Protein AF-A0A971J000-F1 (afdb_monomer)

Radius of gyration: 29.89 Å; Cα contacts (8 Å, |Δi|>4): 241; chains: 1; bounding box: 66×42×102 Å

pLDDT: mean 88.34, std 12.77, range [34.38, 98.44]

Structure (mmCIF, N/CA/C/O backbone):
data_AF-A0A971J000-F1
#
_entry.id   AF-A0A971J000-F1
#
loop_
_atom_site.group_PDB
_atom_site.id
_atom_site.type_symbol
_atom_site.label_atom_id
_atom_site.label_alt_id
_atom_site.label_comp_id
_atom_site.label_asym_id
_atom_site.label_entity_id
_atom_site.label_seq_id
_atom_site.pdbx_PDB_ins_code
_atom_site.Cartn_x
_atom_site.Cartn_y
_atom_site.Cartn_z
_atom_site.occupancy
_atom_site.B_iso_or_equiv
_atom_site.auth_seq_id
_atom_site.auth_comp_id
_atom_site.auth_asym_id
_atom_site.auth_atom_id
_atom_site.pdb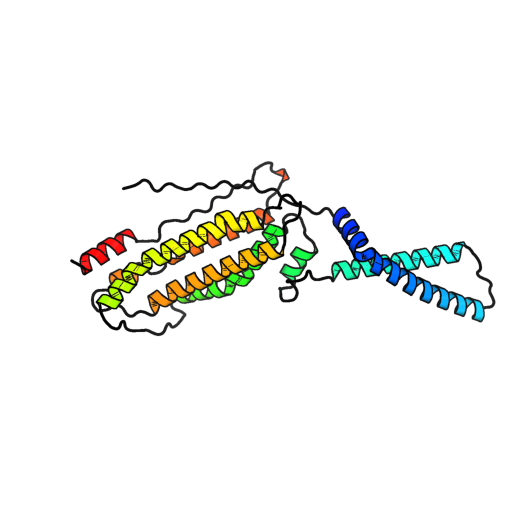x_PDB_model_num
ATOM 1 N N . MET A 1 1 ? -3.459 7.314 36.949 1.00 34.97 1 MET A N 1
ATOM 2 C CA . MET A 1 1 ? -3.212 8.221 35.810 1.00 34.97 1 MET A CA 1
ATOM 3 C C . MET A 1 1 ? -1.732 8.169 35.477 1.00 34.97 1 MET A C 1
ATOM 5 O O . MET A 1 1 ? -0.940 8.826 36.136 1.00 34.97 1 MET A O 1
ATOM 9 N N . SER A 1 2 ? -1.350 7.294 34.547 1.00 34.38 2 SER A N 1
ATOM 10 C CA . SER A 1 2 ? 0.008 7.256 34.000 1.00 34.38 2 SER A CA 1
ATOM 11 C C . SER A 1 2 ? 0.019 8.194 32.796 1.00 34.38 2 SER A C 1
ATOM 13 O O . SER A 1 2 ? -0.902 8.165 31.982 1.00 34.38 2 SER A O 1
ATOM 15 N N . HIS A 1 3 ? 1.018 9.070 32.732 1.00 34.72 3 HIS A N 1
ATOM 16 C CA . HIS A 1 3 ? 1.306 9.843 31.534 1.00 34.72 3 HIS A CA 1
ATOM 17 C C . HIS A 1 3 ? 1.477 8.861 30.372 1.00 34.72 3 HIS A C 1
ATOM 19 O O . HIS A 1 3 ? 2.351 7.998 30.420 1.00 34.72 3 HIS A O 1
ATOM 25 N N . SER A 1 4 ? 0.611 8.963 29.366 1.00 38.66 4 SER A N 1
ATOM 26 C CA . SER A 1 4 ? 0.764 8.272 28.092 1.00 38.66 4 SER A CA 1
ATOM 27 C C . SER A 1 4 ? 2.072 8.743 27.460 1.00 38.66 4 SER A C 1
ATOM 29 O O . SER A 1 4 ? 2.154 9.874 26.976 1.00 38.66 4 SER A O 1
ATOM 31 N N . GLU A 1 5 ? 3.108 7.908 27.524 1.00 39.91 5 GLU A N 1
ATOM 32 C CA . GLU A 1 5 ? 4.354 8.111 26.791 1.00 39.91 5 GLU A CA 1
ATOM 33 C C . GLU A 1 5 ? 4.020 8.209 25.300 1.00 39.91 5 GLU A C 1
ATOM 35 O O . GLU A 1 5 ? 3.661 7.226 24.650 1.00 39.91 5 GLU A O 1
ATOM 40 N N . VAL A 1 6 ? 4.103 9.422 24.756 1.00 48.62 6 VAL A N 1
ATOM 41 C CA . VAL A 1 6 ? 4.038 9.639 23.313 1.00 48.62 6 VAL A CA 1
ATOM 42 C C . VAL A 1 6 ? 5.344 9.100 22.739 1.00 48.62 6 VAL A C 1
ATOM 44 O O . VAL A 1 6 ? 6.383 9.761 22.788 1.00 48.62 6 VAL A O 1
ATOM 47 N N . VAL A 1 7 ? 5.311 7.868 22.232 1.00 45.69 7 VAL A N 1
ATOM 48 C CA . VAL A 1 7 ? 6.455 7.254 21.552 1.00 45.69 7 VAL A CA 1
ATOM 49 C C . VAL A 1 7 ? 6.696 8.016 20.247 1.00 45.69 7 VAL A C 1
ATOM 51 O O . VAL A 1 7 ? 6.008 7.817 19.249 1.00 45.69 7 VAL A O 1
ATOM 54 N N . THR A 1 8 ? 7.673 8.922 20.257 1.00 47.72 8 THR A N 1
ATOM 55 C CA . THR A 1 8 ? 8.086 9.692 19.078 1.00 47.72 8 THR A CA 1
ATOM 56 C C . THR A 1 8 ? 9.202 8.950 18.344 1.00 47.72 8 THR A C 1
ATOM 58 O O . THR A 1 8 ? 10.381 9.077 18.663 1.00 47.72 8 THR A O 1
ATOM 61 N N . ASN A 1 9 ? 8.843 8.154 17.336 1.00 51.09 9 ASN A N 1
ATOM 62 C CA . ASN A 1 9 ? 9.825 7.513 16.461 1.00 51.09 9 ASN A CA 1
ATOM 63 C C . ASN A 1 9 ? 10.271 8.484 15.357 1.00 51.09 9 ASN A C 1
ATOM 65 O O . ASN A 1 9 ? 9.450 8.991 14.597 1.00 51.09 9 ASN A O 1
ATOM 69 N N . ARG A 1 10 ? 11.584 8.730 15.245 1.00 50.28 10 ARG A N 1
ATOM 70 C CA . ARG A 1 10 ? 12.189 9.515 14.153 1.00 50.28 10 ARG A CA 1
ATOM 71 C C . ARG A 1 10 ? 12.947 8.590 13.205 1.00 50.28 10 ARG A C 1
ATOM 73 O O . ARG A 1 10 ? 13.973 8.033 13.585 1.00 50.28 10 ARG A O 1
ATOM 80 N N . ALA A 1 11 ? 12.490 8.473 11.961 1.00 50.41 11 ALA A N 1
ATOM 81 C CA . ALA A 1 11 ? 13.198 7.747 10.907 1.00 50.41 11 ALA A CA 1
ATOM 82 C C . ALA A 1 11 ? 13.950 8.724 9.983 1.00 50.41 11 ALA A C 1
ATOM 84 O O . ALA A 1 11 ? 13.376 9.696 9.493 1.00 50.41 11 ALA A O 1
ATOM 85 N N . ARG A 1 12 ? 15.240 8.469 9.718 1.00 51.19 12 ARG A N 1
ATOM 86 C CA . ARG A 1 12 ? 16.009 9.166 8.671 1.00 51.19 12 ARG A CA 1
ATOM 87 C C . ARG A 1 12 ? 16.021 8.284 7.427 1.00 51.19 12 ARG A C 1
ATOM 89 O O . ARG A 1 12 ? 16.630 7.221 7.449 1.00 51.19 12 ARG A O 1
ATOM 96 N N . ILE A 1 13 ? 15.382 8.741 6.353 1.00 56.03 13 ILE A N 1
ATOM 97 C CA . ILE A 1 13 ? 15.269 7.977 5.106 1.00 56.03 13 ILE A CA 1
ATOM 98 C C . ILE A 1 13 ? 16.254 8.528 4.072 1.00 56.03 13 ILE A C 1
ATOM 100 O O . ILE A 1 13 ? 16.297 9.733 3.816 1.00 56.03 13 ILE A O 1
ATOM 104 N N . THR A 1 14 ? 17.061 7.649 3.482 1.00 54.75 14 THR A N 1
ATOM 105 C CA . THR A 1 14 ? 17.947 7.973 2.359 1.00 54.75 14 THR A CA 1
ATOM 106 C C . THR A 1 14 ? 17.255 7.643 1.046 1.00 54.75 14 THR A C 1
ATOM 108 O O . THR A 1 14 ? 16.794 6.525 0.845 1.00 54.75 14 THR A O 1
ATOM 111 N N . LEU A 1 15 ? 17.187 8.627 0.151 1.00 55.31 15 LEU A N 1
ATOM 112 C CA . LEU A 1 15 ? 16.537 8.483 -1.146 1.00 55.31 15 LEU A CA 1
ATOM 113 C C . LEU A 1 15 ? 17.476 7.815 -2.148 1.00 55.31 15 LEU A C 1
ATOM 115 O O . LEU A 1 15 ? 18.560 8.334 -2.423 1.00 55.31 15 LEU A O 1
ATOM 119 N N . THR A 1 16 ? 17.027 6.720 -2.749 1.00 57.38 16 THR A N 1
ATOM 120 C CA . THR A 1 16 ? 17.683 6.108 -3.901 1.00 57.38 16 THR A CA 1
ATOM 121 C C . THR A 1 16 ? 17.186 6.735 -5.197 1.00 57.38 16 THR A C 1
ATOM 123 O O . THR A 1 16 ? 15.992 6.898 -5.439 1.00 57.38 16 THR A O 1
ATOM 126 N N . TYR A 1 17 ? 18.126 7.132 -6.049 1.00 62.44 17 TYR A N 1
ATOM 127 C CA . TYR A 1 17 ? 17.842 7.577 -7.407 1.00 62.44 17 TYR A CA 1
ATOM 128 C C . TYR A 1 17 ? 18.719 6.791 -8.364 1.00 62.44 17 TYR A C 1
ATOM 130 O O . TYR A 1 17 ? 19.944 6.822 -8.252 1.00 62.44 17 TYR A O 1
ATOM 138 N N . THR A 1 18 ? 18.084 6.132 -9.327 1.00 63.03 18 THR A N 1
ATOM 139 C CA . THR A 1 18 ? 18.778 5.499 -10.440 1.00 63.03 18 THR A CA 1
ATOM 140 C C . THR A 1 18 ? 18.935 6.533 -11.553 1.00 63.03 18 THR A C 1
ATOM 142 O O . THR A 1 18 ? 17.953 6.916 -12.191 1.00 63.03 18 THR A O 1
ATOM 145 N N . PRO A 1 19 ? 20.147 7.047 -11.806 1.00 73.69 19 PRO A N 1
ATOM 146 C CA . PRO A 1 19 ? 20.343 8.012 -12.873 1.00 73.69 19 PRO A CA 1
ATOM 147 C C . PRO A 1 19 ? 20.133 7.366 -14.245 1.00 73.69 19 PRO A C 1
ATOM 149 O O . PRO A 1 19 ? 20.369 6.174 -14.434 1.00 73.69 19 PRO A O 1
ATOM 152 N N . ILE A 1 20 ? 19.740 8.175 -15.235 1.00 76.12 20 ILE A N 1
ATOM 153 C CA . ILE A 1 20 ? 19.448 7.712 -16.607 1.00 76.12 20 ILE A CA 1
ATOM 154 C C . ILE A 1 20 ? 20.614 6.905 -17.196 1.00 76.12 20 ILE A C 1
ATOM 156 O O . ILE A 1 20 ? 20.393 5.879 -17.833 1.00 76.12 20 ILE A O 1
ATOM 160 N N . TYR A 1 21 ? 21.863 7.311 -16.942 1.00 79.75 21 TYR A N 1
ATOM 161 C CA . TYR A 1 21 ? 23.027 6.564 -17.425 1.00 79.75 21 TYR A CA 1
ATOM 162 C C . TYR A 1 21 ? 23.106 5.150 -16.830 1.00 79.75 21 TYR A C 1
ATOM 164 O O . TYR A 1 21 ? 23.558 4.236 -17.516 1.00 79.75 21 TYR A O 1
ATOM 172 N N . LEU A 1 22 ? 22.650 4.948 -15.586 1.00 80.25 22 LEU A N 1
ATOM 173 C CA . LEU A 1 22 ? 22.634 3.632 -14.954 1.00 80.25 22 LEU A CA 1
ATOM 174 C C . LEU A 1 22 ? 21.548 2.755 -15.576 1.00 80.25 22 LEU A C 1
ATOM 176 O O . LEU A 1 22 ? 21.792 1.573 -15.785 1.00 80.25 22 LEU A O 1
ATOM 180 N N . HIS A 1 23 ? 20.405 3.327 -15.968 1.00 77.12 23 HIS A N 1
ATOM 181 C CA . HIS A 1 23 ? 19.415 2.614 -16.782 1.00 77.12 23 HIS A CA 1
ATOM 182 C C . HIS A 1 23 ? 19.989 2.191 -18.136 1.00 77.12 23 HIS A C 1
ATOM 184 O O . HIS A 1 23 ? 19.826 1.037 -18.522 1.00 77.12 23 HIS A O 1
ATOM 190 N N . CYS A 1 24 ? 20.714 3.074 -18.830 1.00 79.25 24 CYS A N 1
ATOM 191 C CA . CYS A 1 24 ? 21.389 2.722 -20.083 1.00 79.25 24 CYS A CA 1
ATOM 192 C C . CYS A 1 24 ? 22.428 1.612 -19.874 1.00 79.25 24 CYS A C 1
ATOM 194 O O . CYS A 1 24 ? 22.488 0.662 -20.653 1.00 79.25 24 CYS A O 1
ATOM 196 N N . TRP A 1 25 ? 23.216 1.700 -18.799 1.00 84.38 25 TRP A N 1
ATOM 197 C CA . TRP A 1 25 ? 24.203 0.685 -18.441 1.00 84.38 25 TRP A CA 1
ATOM 198 C C . TRP A 1 25 ? 23.558 -0.658 -18.095 1.00 84.38 25 TRP A C 1
ATOM 200 O O . TRP A 1 25 ? 24.005 -1.688 -18.586 1.00 84.38 25 TRP A O 1
ATOM 210 N N . LEU A 1 26 ? 22.490 -0.666 -17.294 1.00 82.12 26 LEU A N 1
ATOM 211 C CA . LEU A 1 26 ? 21.742 -1.872 -16.938 1.00 82.12 26 LEU A CA 1
ATOM 212 C C . LEU A 1 26 ? 21.061 -2.488 -18.161 1.00 82.12 26 LEU A C 1
ATOM 214 O O . LEU A 1 26 ? 21.115 -3.704 -18.331 1.00 82.12 26 LEU A O 1
ATOM 218 N N . ALA A 1 27 ? 20.474 -1.672 -19.039 1.00 81.00 27 ALA A N 1
ATOM 219 C CA . ALA A 1 27 ? 19.891 -2.133 -20.294 1.00 81.00 27 ALA A CA 1
ATOM 220 C C . ALA A 1 27 ? 20.955 -2.771 -21.199 1.00 81.00 27 ALA A C 1
ATOM 222 O O . ALA A 1 27 ? 20.725 -3.848 -21.747 1.00 81.00 27 ALA A O 1
ATOM 223 N N . LEU A 1 28 ? 22.145 -2.168 -21.299 1.00 84.75 28 LEU A N 1
ATOM 224 C CA . LEU A 1 28 ? 23.261 -2.724 -22.063 1.00 84.75 28 LEU A CA 1
ATOM 225 C C . LEU A 1 28 ? 23.804 -4.008 -21.420 1.00 84.75 28 LEU A C 1
ATOM 227 O O . LEU A 1 28 ? 23.965 -5.017 -22.100 1.00 84.75 28 LEU A O 1
ATOM 231 N N . ARG A 1 29 ? 24.042 -4.003 -20.104 1.00 87.94 29 ARG A N 1
ATOM 232 C CA . ARG A 1 29 ? 24.601 -5.131 -19.347 1.00 87.94 29 ARG A CA 1
ATOM 233 C C . ARG A 1 29 ? 23.660 -6.328 -19.307 1.00 87.94 29 ARG A C 1
ATOM 235 O O . ARG A 1 29 ? 24.121 -7.451 -19.452 1.00 87.94 29 ARG A O 1
ATOM 242 N N . ASN A 1 30 ? 22.365 -6.121 -19.111 1.00 83.50 30 ASN A N 1
ATOM 243 C CA . ASN A 1 30 ? 21.398 -7.220 -19.075 1.00 83.50 30 ASN A CA 1
ATOM 244 C C . ASN A 1 30 ? 20.965 -7.623 -20.493 1.00 83.50 30 ASN A C 1
ATOM 246 O O . ASN A 1 30 ? 20.623 -8.778 -20.739 1.00 83.50 30 ASN A O 1
ATOM 250 N N . GLY A 1 31 ? 21.019 -6.685 -21.442 1.00 85.62 31 GLY A N 1
ATOM 251 C CA . GLY A 1 31 ? 20.608 -6.876 -22.827 1.00 85.62 31 GLY A CA 1
ATOM 252 C C . GLY A 1 31 ? 21.713 -7.309 -23.788 1.00 85.62 31 GLY A C 1
ATOM 253 O O . GLY A 1 31 ? 21.383 -7.590 -24.934 1.00 85.62 31 GLY A O 1
ATOM 254 N N . TRP A 1 32 ? 22.987 -7.402 -23.380 1.00 91.00 32 TRP A N 1
ATOM 255 C CA . TRP A 1 32 ? 24.106 -7.586 -24.322 1.00 91.00 32 TRP A CA 1
ATOM 256 C C . TRP A 1 32 ? 23.961 -8.827 -25.212 1.00 91.00 32 TRP A C 1
ATOM 258 O O . TRP A 1 32 ? 24.261 -8.764 -26.401 1.00 91.00 32 TRP A O 1
ATOM 268 N N . ARG A 1 33 ? 23.448 -9.942 -24.668 1.00 91.12 33 ARG A N 1
ATOM 269 C CA . ARG A 1 33 ? 23.205 -11.179 -25.436 1.00 91.12 33 ARG A CA 1
ATOM 270 C C . ARG A 1 33 ? 22.130 -10.971 -26.496 1.00 91.12 33 ARG A C 1
ATOM 272 O O . ARG A 1 33 ? 22.300 -11.372 -27.643 1.00 91.12 33 ARG A O 1
ATOM 279 N N . THR A 1 34 ? 21.040 -10.313 -26.112 1.00 88.44 34 THR A N 1
ATOM 280 C CA . THR A 1 34 ? 19.944 -9.958 -27.019 1.00 88.44 34 THR A CA 1
ATOM 281 C C . THR A 1 34 ? 20.416 -8.969 -28.078 1.00 88.44 34 THR A C 1
ATOM 283 O O . THR A 1 34 ? 20.063 -9.120 -29.244 1.00 88.44 34 THR A O 1
ATOM 286 N N . LEU A 1 35 ? 21.242 -7.997 -27.692 1.00 91.56 35 LEU A N 1
ATOM 287 C CA . LEU A 1 35 ? 21.821 -7.005 -28.588 1.00 91.56 35 LEU A CA 1
ATOM 288 C C . LEU A 1 35 ? 22.731 -7.677 -29.616 1.00 91.56 35 LEU A C 1
ATOM 290 O O . LEU A 1 35 ? 22.544 -7.456 -30.806 1.00 91.56 35 LEU A O 1
ATOM 294 N N . ALA A 1 36 ? 23.646 -8.547 -29.181 1.00 92.75 36 ALA A N 1
ATOM 295 C CA . ALA A 1 36 ? 24.533 -9.294 -30.070 1.00 92.75 36 ALA A CA 1
ATOM 296 C C . ALA A 1 36 ? 23.749 -10.209 -31.026 1.00 92.75 36 ALA A C 1
ATOM 298 O O . ALA A 1 36 ? 23.990 -10.194 -32.230 1.00 92.75 36 ALA A O 1
ATOM 299 N N . GLY A 1 37 ? 22.759 -10.952 -30.517 1.00 93.38 37 GLY A N 1
ATOM 300 C CA . GLY A 1 37 ? 21.907 -11.806 -31.350 1.00 93.38 37 GLY A CA 1
ATOM 301 C C . GLY A 1 37 ? 21.085 -11.016 -32.375 1.00 93.38 37 GLY A C 1
ATOM 302 O O . GLY A 1 37 ? 21.021 -11.397 -33.546 1.00 93.38 37 GLY A O 1
ATOM 303 N N . SER A 1 38 ? 20.504 -9.885 -31.962 1.00 92.00 38 SER A N 1
ATOM 304 C CA . SER A 1 38 ? 19.737 -9.000 -32.851 1.00 92.00 38 SER A CA 1
ATOM 305 C C . SER A 1 38 ? 20.641 -8.355 -33.899 1.00 92.00 38 SER A C 1
ATOM 307 O O . SER A 1 38 ? 20.278 -8.311 -35.069 1.00 92.00 38 SER A O 1
ATOM 309 N N . PHE A 1 39 ? 21.840 -7.921 -33.503 1.00 96.50 39 PHE A N 1
ATOM 310 C CA . PHE A 1 39 ? 22.850 -7.374 -34.405 1.00 96.50 39 PHE A CA 1
ATOM 311 C C . PHE A 1 39 ? 23.234 -8.384 -35.488 1.00 96.50 39 PHE A C 1
ATOM 313 O O . PHE A 1 39 ? 23.119 -8.066 -36.668 1.00 96.50 39 PHE A O 1
ATOM 320 N N . CYS A 1 40 ? 23.611 -9.611 -35.109 1.00 96.75 40 CYS A N 1
ATOM 321 C CA . CYS A 1 40 ? 23.974 -10.657 -36.069 1.00 96.75 40 CYS A CA 1
ATOM 322 C C . CYS A 1 40 ? 22.819 -10.982 -37.027 1.00 96.75 40 CYS A C 1
ATOM 324 O O . CYS A 1 40 ? 23.043 -11.148 -38.224 1.00 96.75 40 CYS A O 1
ATOM 326 N N . SER A 1 41 ? 21.586 -11.029 -36.513 1.00 96.06 41 SER A N 1
ATOM 327 C CA . SER A 1 41 ? 20.395 -11.316 -37.320 1.00 96.06 41 SER A CA 1
ATOM 328 C C . SER A 1 41 ? 20.118 -10.205 -38.337 1.00 96.06 41 SER A C 1
ATOM 330 O O . SER A 1 41 ? 19.982 -10.478 -39.528 1.00 96.06 41 SER A O 1
ATOM 332 N N . VAL A 1 42 ? 20.086 -8.942 -37.893 1.00 95.81 42 VAL A N 1
ATOM 333 C CA . VAL A 1 42 ? 19.839 -7.784 -38.769 1.00 95.81 42 VAL A CA 1
ATOM 334 C C . VAL A 1 42 ? 20.969 -7.620 -39.781 1.00 95.81 42 VAL A C 1
ATOM 336 O O . VAL A 1 42 ? 20.702 -7.424 -40.963 1.00 95.81 42 VAL A O 1
ATOM 339 N N . PHE A 1 43 ? 22.224 -7.752 -39.345 1.00 97.00 43 PHE A N 1
ATOM 340 C CA . PHE A 1 43 ? 23.381 -7.680 -40.233 1.00 97.00 43 PHE A CA 1
ATOM 341 C C . PHE A 1 43 ? 23.334 -8.773 -41.305 1.00 97.00 43 PHE A C 1
ATOM 343 O O . PHE A 1 43 ? 23.523 -8.472 -42.478 1.00 97.00 43 PHE A O 1
ATOM 350 N N . GLY A 1 44 ? 23.015 -10.017 -40.933 1.00 96.50 44 GLY A N 1
ATOM 351 C CA . GLY A 1 44 ? 22.878 -11.124 -41.880 1.00 96.50 44 GLY A CA 1
ATOM 352 C C . GLY A 1 44 ? 21.796 -10.876 -42.935 1.00 96.50 44 GLY A C 1
ATOM 353 O O . GLY A 1 44 ? 22.042 -11.095 -44.119 1.00 96.50 44 GLY A O 1
ATOM 354 N N . VAL A 1 45 ? 20.628 -10.362 -42.534 1.00 97.25 45 VAL A N 1
ATOM 355 C CA . VAL A 1 45 ? 19.538 -10.010 -43.466 1.00 97.25 45 VAL A CA 1
ATOM 356 C C . VAL A 1 45 ? 19.958 -8.888 -44.413 1.00 97.25 45 VAL A C 1
ATOM 358 O O . VAL A 1 45 ? 19.777 -9.002 -45.625 1.00 97.25 45 VAL A O 1
ATOM 361 N N . LEU A 1 46 ? 20.551 -7.820 -43.879 1.00 95.88 46 LEU A N 1
ATOM 362 C CA . LEU A 1 46 ? 21.032 -6.694 -44.677 1.00 95.88 46 LEU A CA 1
ATOM 363 C C . LEU A 1 46 ? 22.138 -7.117 -45.656 1.00 95.88 46 LEU A C 1
ATOM 365 O O . LEU A 1 46 ? 22.146 -6.675 -46.804 1.00 95.88 46 LEU A O 1
ATOM 369 N N . TRP A 1 47 ? 23.037 -8.002 -45.225 1.00 95.56 47 TRP A N 1
ATOM 370 C CA . TRP A 1 47 ? 24.100 -8.559 -46.056 1.00 95.56 47 TRP A CA 1
ATOM 371 C C . TRP A 1 47 ? 23.550 -9.432 -47.188 1.00 95.56 47 TRP A C 1
ATOM 373 O O . TRP A 1 47 ? 23.952 -9.268 -48.338 1.00 95.56 47 TRP A O 1
ATOM 383 N N . MET A 1 48 ? 22.589 -10.315 -46.889 1.00 96.44 48 MET A N 1
ATOM 384 C CA . MET A 1 48 ? 21.908 -11.125 -47.906 1.00 96.44 48 MET A CA 1
ATOM 385 C C . MET A 1 48 ? 21.183 -10.252 -48.933 1.00 96.44 48 MET A C 1
ATOM 387 O O . MET A 1 48 ? 21.283 -10.505 -50.132 1.00 96.44 48 MET A O 1
ATOM 391 N N . PHE A 1 49 ? 20.493 -9.202 -48.478 1.00 95.75 49 PHE A N 1
ATOM 392 C CA . PHE A 1 49 ? 19.807 -8.268 -49.367 1.00 95.75 49 PHE A CA 1
ATOM 393 C C . PHE A 1 49 ? 20.789 -7.517 -50.270 1.00 95.75 49 PHE A C 1
ATOM 395 O O . PHE A 1 49 ? 20.576 -7.449 -51.479 1.00 95.75 49 PHE A O 1
ATOM 402 N N . LEU A 1 50 ? 21.896 -7.012 -49.713 1.00 94.19 50 LEU A N 1
ATOM 403 C CA . LEU A 1 50 ? 22.936 -6.362 -50.506 1.00 94.19 50 LEU A CA 1
ATOM 404 C C . LEU A 1 50 ? 23.509 -7.323 -51.557 1.00 94.19 50 LEU A C 1
ATOM 406 O O . LEU A 1 50 ? 23.607 -6.941 -52.718 1.00 94.19 50 LEU A O 1
ATOM 410 N N . GLY A 1 51 ? 23.818 -8.567 -51.177 1.00 92.50 51 GLY A N 1
ATOM 411 C CA . GLY A 1 51 ? 24.316 -9.591 -52.099 1.00 92.50 51 GLY A CA 1
ATOM 412 C C . GLY A 1 51 ? 23.336 -9.931 -53.229 1.00 92.50 51 GLY A C 1
ATOM 413 O O . GLY A 1 51 ? 23.748 -10.136 -54.369 1.00 92.50 51 GLY A O 1
ATOM 414 N N . ALA A 1 52 ? 22.031 -9.937 -52.950 1.00 94.19 52 ALA A N 1
ATOM 415 C CA . ALA A 1 52 ? 21.009 -10.128 -53.979 1.00 94.19 52 ALA A CA 1
ATOM 416 C C . ALA A 1 52 ? 20.946 -8.941 -54.959 1.00 94.19 52 ALA A C 1
ATOM 418 O O . ALA A 1 52 ? 20.821 -9.137 -56.172 1.00 94.19 52 ALA A O 1
ATOM 419 N N . VAL A 1 53 ? 21.070 -7.711 -54.449 1.00 94.06 53 VAL A N 1
ATOM 420 C CA . VAL A 1 53 ? 21.084 -6.487 -55.265 1.00 94.06 53 VAL A CA 1
ATOM 421 C C . VAL A 1 53 ? 22.341 -6.415 -56.130 1.00 94.06 53 VAL A C 1
ATOM 423 O O . VAL A 1 53 ? 22.231 -6.145 -57.325 1.00 94.06 53 VAL A O 1
ATOM 426 N N . THR A 1 54 ? 23.524 -6.695 -55.575 1.00 92.56 54 THR A N 1
ATOM 427 C CA . THR A 1 54 ? 24.783 -6.665 -56.338 1.00 92.56 54 THR A CA 1
ATOM 428 C C . THR A 1 54 ? 24.773 -7.687 -57.469 1.00 92.56 54 THR A C 1
ATOM 430 O O . THR A 1 54 ? 25.125 -7.348 -58.598 1.00 92.56 54 THR A O 1
ATOM 433 N N . HIS A 1 55 ? 24.283 -8.902 -57.199 1.00 93.25 55 HIS A N 1
ATOM 434 C CA . HIS A 1 55 ? 24.143 -9.950 -58.206 1.00 93.25 55 HIS A CA 1
ATOM 435 C C . HIS A 1 55 ? 23.178 -9.553 -59.331 1.00 93.25 55 HIS A C 1
ATOM 437 O O . HIS A 1 55 ? 23.456 -9.805 -60.499 1.00 93.25 55 HIS A O 1
ATOM 443 N N . SER A 1 56 ? 22.066 -8.896 -58.990 1.00 93.75 56 SER A N 1
ATOM 444 C CA . SER A 1 56 ? 21.039 -8.509 -59.966 1.00 93.75 56 SER A CA 1
ATOM 445 C C . SER A 1 56 ? 21.451 -7.318 -60.838 1.00 93.75 56 SER A C 1
ATOM 447 O O . SER A 1 56 ? 21.055 -7.242 -61.997 1.00 93.75 56 SER A O 1
ATOM 449 N N . VAL A 1 57 ? 22.219 -6.371 -60.288 1.00 93.44 57 VAL A N 1
ATOM 450 C CA . VAL A 1 57 ? 22.607 -5.123 -60.974 1.00 93.44 57 VAL A CA 1
ATOM 451 C C . VAL A 1 57 ? 23.974 -5.244 -61.668 1.00 93.44 57 VAL A C 1
ATOM 453 O O . VAL A 1 57 ? 24.287 -4.444 -62.545 1.00 93.44 57 VAL A O 1
ATOM 456 N N . GLY A 1 58 ? 24.783 -6.251 -61.320 1.00 90.31 58 GLY A N 1
ATOM 457 C CA . GLY A 1 58 ? 26.098 -6.481 -61.927 1.00 90.31 58 GLY A CA 1
ATOM 458 C C . GLY A 1 58 ? 27.156 -5.451 -61.518 1.00 90.31 58 GLY A C 1
ATOM 459 O O . GLY A 1 58 ? 28.089 -5.196 -62.275 1.00 90.31 58 GLY A O 1
ATOM 460 N N . VAL A 1 59 ? 27.002 -4.833 -60.342 1.00 88.50 59 VAL A N 1
ATOM 461 C CA . VAL A 1 59 ? 27.947 -3.844 -59.802 1.00 88.50 59 VAL A CA 1
ATOM 462 C C . VAL A 1 59 ? 28.646 -4.423 -58.574 1.00 88.50 59 VAL A C 1
ATOM 464 O O . VAL A 1 59 ? 27.994 -4.822 -57.605 1.00 88.50 59 VAL A O 1
ATOM 467 N N . ASP A 1 60 ? 29.980 -4.426 -58.602 1.00 84.81 60 ASP A N 1
ATOM 468 C CA . ASP A 1 60 ? 30.818 -4.894 -57.498 1.00 84.81 60 ASP A CA 1
ATOM 469 C C . ASP A 1 60 ? 30.942 -3.826 -56.406 1.00 84.81 60 ASP A C 1
ATOM 471 O O . ASP A 1 60 ? 31.750 -2.898 -56.465 1.00 84.81 60 ASP A O 1
ATOM 475 N N . TYR A 1 61 ? 30.140 -3.984 -55.360 1.00 75.56 61 TYR A N 1
ATOM 476 C CA . TYR A 1 61 ? 30.191 -3.159 -54.158 1.00 75.56 61 TYR A CA 1
ATOM 477 C C . TYR A 1 61 ? 31.053 -3.828 -53.076 1.00 75.56 61 TYR A C 1
ATOM 479 O O . TYR A 1 61 ? 30.550 -4.269 -52.047 1.00 75.56 61 TYR A O 1
ATOM 487 N N . THR A 1 62 ? 32.368 -3.915 -53.286 1.00 76.12 62 THR A N 1
ATOM 488 C CA . THR A 1 62 ? 33.319 -4.509 -52.315 1.00 76.12 62 THR A CA 1
ATOM 489 C C . THR A 1 62 ? 33.986 -3.476 -51.398 1.00 76.12 62 THR A C 1
ATOM 491 O O . THR A 1 62 ? 34.999 -3.742 -50.751 1.00 76.12 62 THR A O 1
ATOM 494 N N . GLY A 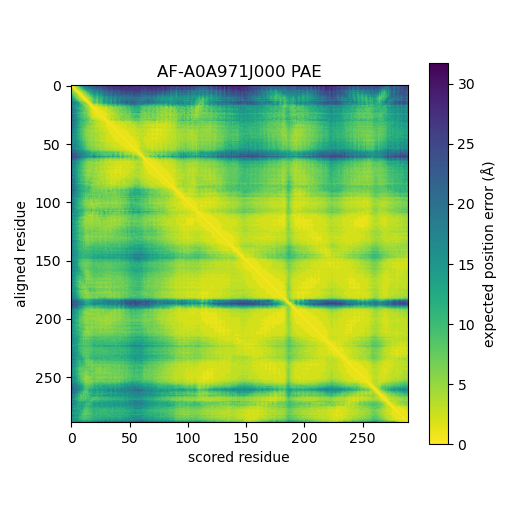1 63 ? 33.404 -2.279 -51.294 1.00 87.56 63 GLY A N 1
ATOM 495 C CA . GLY A 1 63 ? 33.929 -1.206 -50.457 1.00 87.56 63 GLY A CA 1
ATOM 496 C C . GLY A 1 63 ? 33.802 -1.509 -48.963 1.00 87.56 63 GLY A C 1
ATOM 497 O O . GLY A 1 63 ? 32.701 -1.725 -48.456 1.00 87.56 63 GLY A O 1
ATOM 498 N N . LEU A 1 64 ? 34.919 -1.409 -48.234 1.00 90.62 64 LEU A N 1
ATOM 499 C CA . LEU A 1 64 ? 34.955 -1.471 -46.765 1.00 90.62 64 LEU A CA 1
ATOM 500 C C . LEU A 1 64 ? 33.952 -0.487 -46.126 1.00 90.62 64 LEU A C 1
ATOM 502 O O . LEU A 1 64 ? 33.374 -0.768 -45.080 1.00 90.62 64 LEU A O 1
ATOM 506 N N . SER A 1 65 ? 33.712 0.652 -46.784 1.00 89.50 65 SER A N 1
ATOM 507 C CA . SER A 1 65 ? 32.733 1.666 -46.379 1.00 89.50 65 SER A CA 1
ATOM 508 C C . SER A 1 65 ? 31.312 1.115 -46.267 1.00 89.50 65 SER A C 1
ATOM 510 O O . SER A 1 65 ? 30.625 1.417 -45.297 1.00 89.50 65 SER A O 1
ATOM 512 N N . ILE A 1 66 ? 30.885 0.271 -47.208 1.00 91.75 66 ILE A N 1
ATOM 513 C CA . ILE A 1 66 ? 29.531 -0.295 -47.237 1.00 91.75 66 ILE A CA 1
ATOM 514 C C . ILE A 1 66 ? 29.347 -1.273 -46.079 1.00 91.75 66 ILE A C 1
ATOM 516 O O . ILE A 1 66 ? 28.323 -1.234 -45.401 1.00 91.75 66 ILE A O 1
ATOM 520 N N . LEU A 1 67 ? 30.363 -2.090 -45.787 1.00 92.56 67 LEU A N 1
ATOM 521 C CA . LEU A 1 67 ? 30.341 -2.997 -44.640 1.00 92.56 67 LEU A CA 1
ATOM 522 C C . LEU A 1 67 ? 30.202 -2.227 -43.318 1.00 92.56 67 LEU A C 1
ATOM 524 O O . LEU A 1 67 ? 29.371 -2.592 -42.485 1.00 92.56 67 LEU A O 1
ATOM 528 N N . TRP A 1 68 ? 30.945 -1.128 -43.149 1.00 94.69 68 TRP A N 1
ATOM 529 C CA . TRP A 1 68 ? 30.804 -0.257 -41.978 1.00 94.69 68 TRP A CA 1
ATOM 530 C C . TRP A 1 68 ? 29.429 0.411 -41.899 1.00 94.69 68 TRP A C 1
ATOM 532 O O . TRP A 1 68 ? 28.858 0.483 -40.812 1.00 94.69 68 TRP A O 1
ATOM 542 N N . SER A 1 69 ? 28.863 0.855 -43.026 1.00 94.56 69 SER A N 1
ATOM 543 C CA . SER A 1 69 ? 27.505 1.411 -43.061 1.00 94.56 69 SER A CA 1
ATOM 544 C C . SER A 1 69 ? 26.453 0.377 -42.651 1.00 94.56 69 SER A C 1
ATOM 546 O O . SER A 1 69 ? 25.606 0.676 -41.810 1.00 94.56 69 SER A O 1
ATOM 548 N N . LEU A 1 70 ? 26.528 -0.852 -43.173 1.00 94.50 70 LEU A N 1
ATOM 549 C CA . LEU A 1 70 ? 25.612 -1.936 -42.802 1.00 94.50 70 LEU A CA 1
ATOM 550 C C . LEU A 1 70 ? 25.749 -2.320 -41.328 1.00 94.50 70 LEU A C 1
ATOM 552 O O . LEU A 1 70 ? 24.740 -2.476 -40.643 1.00 94.50 70 LEU A O 1
ATOM 556 N N . ALA A 1 71 ? 26.980 -2.430 -40.823 1.00 96.12 71 ALA A N 1
ATOM 557 C CA . ALA A 1 71 ? 27.234 -2.690 -39.410 1.00 96.12 71 ALA A CA 1
ATOM 558 C C . ALA A 1 71 ? 26.671 -1.565 -38.524 1.00 96.12 71 ALA A C 1
ATOM 560 O O . ALA A 1 71 ? 26.022 -1.843 -37.517 1.00 96.12 71 ALA A O 1
ATOM 561 N N . GLY A 1 72 ? 26.845 -0.301 -38.922 1.00 96.69 72 GLY A N 1
ATOM 562 C CA . GLY A 1 72 ? 26.275 0.851 -38.224 1.00 96.69 72 GLY A CA 1
ATOM 563 C C . GLY A 1 72 ? 24.746 0.808 -38.160 1.00 96.69 72 GLY A C 1
ATOM 564 O O . GLY A 1 72 ? 24.172 0.979 -37.083 1.00 96.69 72 G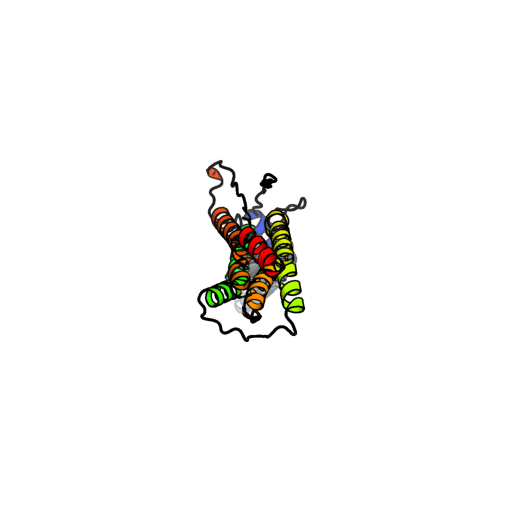LY A O 1
ATOM 565 N N . ILE A 1 73 ? 24.080 0.509 -39.281 1.00 96.31 73 ILE A N 1
ATOM 566 C CA . ILE A 1 73 ? 22.616 0.366 -39.341 1.00 96.31 73 ILE A CA 1
ATOM 567 C C . ILE A 1 73 ? 22.153 -0.812 -38.475 1.00 96.31 73 ILE A C 1
ATOM 569 O O . ILE A 1 73 ? 21.234 -0.657 -37.670 1.00 96.31 73 ILE A O 1
ATOM 573 N N . ALA A 1 74 ? 22.800 -1.975 -38.589 1.00 96.12 74 ALA A N 1
ATOM 574 C CA . ALA A 1 74 ? 22.453 -3.157 -37.804 1.00 96.12 74 ALA A CA 1
ATOM 575 C C . ALA A 1 74 ? 22.594 -2.907 -36.296 1.00 96.12 74 ALA A C 1
ATOM 577 O O . ALA A 1 74 ? 21.725 -3.304 -35.518 1.00 96.12 74 ALA A O 1
ATOM 578 N N . LEU A 1 75 ? 23.651 -2.202 -35.881 1.00 95.94 75 LEU A N 1
ATOM 579 C CA . LEU A 1 75 ? 23.863 -1.825 -34.487 1.00 95.94 75 LEU A CA 1
ATOM 580 C C . LEU A 1 75 ? 22.788 -0.849 -34.000 1.00 95.94 75 LEU A C 1
ATOM 582 O O . LEU A 1 75 ? 22.256 -1.040 -32.907 1.00 95.94 75 LEU A O 1
ATOM 586 N N . ALA A 1 76 ? 22.430 0.153 -34.808 1.00 94.94 76 ALA A N 1
ATOM 587 C CA . ALA A 1 76 ? 21.367 1.096 -34.473 1.00 94.94 76 ALA A CA 1
ATOM 588 C C . ALA A 1 76 ? 20.018 0.382 -34.287 1.00 94.94 76 ALA A C 1
ATOM 590 O O . ALA A 1 76 ? 19.358 0.574 -33.266 1.00 94.94 76 ALA A O 1
ATOM 591 N N . VAL A 1 77 ? 19.636 -0.506 -35.212 1.00 94.88 77 VAL A N 1
ATOM 592 C CA . VAL A 1 77 ? 18.396 -1.294 -35.108 1.00 94.88 77 VAL A CA 1
ATOM 593 C C . VAL A 1 77 ? 18.422 -2.210 -33.881 1.00 94.88 77 VAL A C 1
ATOM 595 O O . VAL A 1 77 ? 17.450 -2.250 -33.127 1.00 94.88 77 VAL A O 1
ATOM 598 N N . ALA A 1 78 ? 19.535 -2.906 -33.626 1.00 92.56 78 ALA A N 1
ATOM 599 C CA . ALA A 1 78 ? 19.681 -3.770 -32.455 1.00 92.56 78 ALA A CA 1
ATOM 600 C C . ALA A 1 78 ? 19.596 -2.986 -31.134 1.00 92.56 78 ALA A C 1
ATOM 602 O O . ALA A 1 78 ? 18.982 -3.459 -30.173 1.00 92.56 78 ALA A O 1
ATOM 603 N N . ALA A 1 79 ? 20.164 -1.778 -31.086 1.00 90.56 79 ALA A N 1
ATOM 604 C CA . ALA A 1 79 ? 20.070 -0.886 -29.935 1.00 90.56 79 ALA A CA 1
ATOM 605 C C . ALA A 1 79 ? 18.628 -0.407 -29.706 1.00 90.56 79 ALA A C 1
ATOM 607 O O . ALA A 1 79 ? 18.139 -0.488 -28.579 1.00 90.56 79 ALA A O 1
ATOM 608 N N . VAL A 1 80 ? 17.918 0.007 -30.765 1.00 92.19 80 VAL A N 1
ATOM 609 C CA . VAL A 1 80 ? 16.494 0.390 -30.698 1.00 92.19 80 VAL A CA 1
ATOM 610 C C . VAL A 1 80 ? 15.641 -0.782 -30.215 1.00 92.19 80 VAL A C 1
ATOM 612 O O . VAL A 1 80 ? 14.841 -0.611 -29.300 1.00 92.19 80 VAL A O 1
ATOM 615 N N . PHE A 1 81 ? 15.840 -1.984 -30.761 1.00 91.12 81 PHE A N 1
ATOM 616 C CA . PHE A 1 81 ? 15.086 -3.174 -30.362 1.00 91.12 81 PHE A CA 1
ATOM 617 C C . PHE A 1 81 ? 15.363 -3.582 -28.910 1.00 91.12 81 PHE A C 1
ATOM 619 O O . PHE A 1 81 ? 14.441 -3.912 -28.166 1.00 91.12 81 PHE A O 1
ATOM 626 N N . THR A 1 82 ? 16.623 -3.512 -28.474 1.00 88.12 82 THR A N 1
ATOM 627 C CA . THR A 1 82 ? 17.007 -3.802 -27.083 1.00 88.12 82 THR A CA 1
ATOM 628 C C . THR A 1 82 ? 16.416 -2.767 -26.126 1.00 88.12 82 THR A C 1
ATOM 630 O O . THR A 1 82 ? 15.876 -3.138 -25.085 1.00 88.12 82 THR A O 1
ATOM 633 N N . GLY A 1 83 ? 16.449 -1.484 -26.496 1.00 86.62 83 GLY A N 1
ATOM 634 C CA . GLY A 1 83 ? 15.817 -0.404 -25.741 1.00 86.62 83 GLY A CA 1
ATOM 635 C C . GLY A 1 83 ? 14.298 -0.554 -25.665 1.00 86.62 83 GLY A C 1
ATOM 636 O O . GLY A 1 83 ? 13.723 -0.416 -24.587 1.00 86.62 83 GLY A O 1
ATOM 637 N N . TYR A 1 84 ? 13.653 -0.916 -26.777 1.00 88.56 84 TYR A N 1
ATOM 638 C CA . TYR A 1 84 ? 12.224 -1.219 -26.823 1.00 88.56 84 TYR A CA 1
ATOM 639 C C . TYR A 1 84 ? 11.884 -2.396 -25.910 1.00 88.56 84 TYR A C 1
ATOM 641 O O . TYR A 1 84 ? 11.030 -2.258 -25.043 1.00 88.56 84 TYR A O 1
ATOM 649 N N . ARG A 1 85 ? 12.609 -3.515 -26.020 1.00 87.38 85 ARG A N 1
ATOM 650 C CA . ARG A 1 85 ? 12.386 -4.703 -25.188 1.00 87.38 85 ARG A CA 1
ATOM 651 C C . ARG A 1 85 ? 12.599 -4.420 -23.703 1.00 87.38 85 ARG A C 1
ATOM 653 O O . ARG A 1 85 ? 11.830 -4.910 -22.886 1.00 87.38 85 ARG A O 1
ATOM 660 N N . TYR A 1 86 ? 13.615 -3.630 -23.354 1.00 84.75 86 TYR A N 1
ATOM 661 C CA . TYR A 1 86 ? 13.828 -3.161 -21.983 1.00 84.75 86 TYR A CA 1
ATOM 662 C C . TYR A 1 86 ? 12.660 -2.285 -21.513 1.00 84.75 86 TYR A C 1
ATOM 664 O O . TYR A 1 86 ? 12.154 -2.468 -20.411 1.00 84.75 86 TYR A O 1
ATOM 672 N N . SER A 1 87 ? 12.174 -1.385 -22.374 1.00 83.50 87 SER A N 1
ATOM 673 C CA . SER A 1 87 ? 11.010 -0.549 -22.086 1.00 83.50 87 SER A CA 1
ATOM 674 C C . SER A 1 87 ? 9.710 -1.353 -21.992 1.00 83.50 87 SER A C 1
ATOM 676 O O . SER A 1 87 ? 8.820 -0.974 -21.247 1.00 83.50 87 SER A O 1
ATOM 678 N N . THR A 1 88 ? 9.558 -2.485 -22.671 1.00 86.50 88 THR A N 1
ATOM 679 C CA . THR A 1 88 ? 8.355 -3.328 -22.552 1.00 86.50 88 THR A CA 1
ATOM 680 C C . THR A 1 88 ? 8.487 -4.434 -21.508 1.00 86.50 88 THR A C 1
ATOM 682 O O . THR A 1 88 ? 7.527 -5.165 -21.285 1.00 86.50 88 THR A O 1
ATOM 685 N N . HIS A 1 89 ? 9.652 -4.596 -20.877 1.00 87.06 89 HIS A N 1
ATOM 686 C CA . HIS A 1 89 ? 9.857 -5.641 -19.884 1.00 87.06 89 HIS A CA 1
ATOM 687 C C . HIS A 1 89 ? 9.135 -5.288 -18.581 1.00 87.06 89 HIS A C 1
ATOM 689 O O . HIS A 1 89 ? 9.417 -4.262 -17.958 1.00 87.06 89 HIS A O 1
ATOM 695 N N . ILE A 1 90 ? 8.200 -6.149 -18.180 1.00 85.44 90 ILE A N 1
ATOM 696 C CA . ILE A 1 90 ? 7.520 -6.064 -16.890 1.00 85.44 90 ILE A CA 1
ATOM 697 C C . ILE A 1 90 ? 8.386 -6.814 -15.870 1.00 85.44 90 ILE A C 1
ATOM 699 O O . ILE A 1 90 ? 8.760 -7.958 -16.135 1.00 85.44 90 ILE A O 1
ATOM 703 N N . PRO A 1 91 ? 8.747 -6.186 -14.738 1.00 84.31 91 PRO A N 1
ATOM 704 C CA . PRO A 1 91 ? 9.461 -6.867 -13.667 1.00 84.31 91 PRO A CA 1
ATOM 705 C C . PRO A 1 91 ? 8.654 -8.064 -13.139 1.00 84.31 91 PRO A C 1
ATOM 707 O O . PRO A 1 91 ? 7.431 -7.950 -13.023 1.00 84.31 91 PRO A O 1
ATOM 710 N N . PRO A 1 92 ? 9.314 -9.178 -12.780 1.00 85.62 92 PRO A N 1
ATOM 711 C CA . PRO A 1 92 ? 8.622 -10.341 -12.236 1.00 85.62 92 PRO A CA 1
ATOM 712 C C . PRO A 1 92 ? 7.858 -9.975 -10.957 1.00 85.62 92 PRO A C 1
ATOM 714 O O . PRO A 1 92 ? 8.386 -9.254 -10.108 1.00 85.62 92 PRO A O 1
ATOM 717 N N . GLY A 1 93 ? 6.618 -10.452 -10.836 1.00 86.75 93 GLY A N 1
ATOM 718 C CA . GLY A 1 93 ? 5.702 -10.142 -9.731 1.00 86.75 93 GLY A CA 1
ATOM 719 C C . GLY A 1 93 ? 4.770 -8.952 -9.994 1.00 86.75 93 GLY A C 1
ATOM 720 O O . GLY A 1 93 ? 3.886 -8.675 -9.184 1.00 86.75 93 GLY A O 1
ATOM 721 N N . PHE A 1 94 ? 4.925 -8.254 -11.126 1.00 92.38 94 PHE A N 1
ATOM 722 C CA . PHE A 1 94 ? 4.092 -7.105 -11.509 1.00 92.38 94 PHE A CA 1
ATOM 723 C C . PHE A 1 94 ? 3.190 -7.372 -12.722 1.00 92.38 94 PHE A C 1
ATOM 725 O O . PHE A 1 94 ? 2.487 -6.466 -13.173 1.00 92.38 94 PHE A O 1
ATOM 732 N N . GLU A 1 95 ? 3.161 -8.598 -13.246 1.00 91.69 95 GLU A N 1
ATOM 733 C CA . GLU A 1 95 ? 2.414 -8.971 -14.453 1.00 91.69 95 GLU A CA 1
ATOM 734 C C . GLU A 1 95 ? 0.903 -8.747 -14.310 1.00 91.69 95 GLU A C 1
ATOM 736 O O . GLU A 1 95 ? 0.260 -8.314 -15.264 1.00 91.69 95 GLU A O 1
ATOM 741 N N . GLY A 1 96 ? 0.347 -8.983 -13.116 1.00 91.81 96 GLY A N 1
ATOM 742 C CA . GLY A 1 96 ? -1.073 -8.768 -12.809 1.00 91.81 96 GLY A CA 1
ATOM 743 C C . GLY A 1 96 ? -1.422 -7.363 -12.307 1.00 91.81 96 GLY A C 1
ATOM 744 O O . GLY A 1 96 ? -2.590 -7.087 -12.050 1.00 91.81 96 GLY A O 1
ATOM 745 N N . GLN A 1 97 ? -0.434 -6.480 -12.133 1.00 93.38 97 GLN A N 1
ATOM 746 C CA . GLN A 1 97 ? -0.661 -5.149 -11.567 1.00 93.38 97 GLN A CA 1
ATOM 747 C C . GLN A 1 97 ? -1.150 -4.150 -12.631 1.00 93.38 97 GLN A C 1
ATOM 749 O O . GLN A 1 97 ? -0.799 -4.280 -13.806 1.00 93.38 97 GLN A O 1
ATOM 754 N N . PRO A 1 98 ? -1.895 -3.100 -12.238 1.00 94.44 98 PRO A N 1
ATOM 755 C CA . PRO A 1 98 ? -2.259 -2.001 -13.126 1.00 94.44 98 PRO A CA 1
ATOM 756 C C . PRO A 1 98 ? -1.055 -1.393 -13.860 1.00 94.44 98 PRO A C 1
ATOM 758 O O . PRO A 1 98 ? 0.046 -1.263 -13.314 1.00 94.44 98 PRO A O 1
ATOM 761 N N . SER A 1 99 ? -1.273 -0.932 -15.094 1.00 92.31 99 SER A N 1
ATOM 762 C CA . SER A 1 99 ? -0.214 -0.341 -15.926 1.00 92.31 99 SER A CA 1
ATOM 763 C C . SER A 1 99 ? 0.435 0.894 -15.282 1.00 92.31 99 SER A C 1
ATOM 765 O O . SER A 1 99 ? 1.624 1.144 -15.484 1.00 92.31 99 SER A O 1
ATOM 767 N N . SER A 1 100 ? -0.304 1.645 -14.457 1.00 94.06 100 SER A N 1
ATOM 768 C CA . SER A 1 100 ? 0.219 2.754 -13.647 1.00 94.06 100 SER A CA 1
ATOM 769 C C . SER A 1 100 ? 1.323 2.299 -12.685 1.00 94.06 100 SER A C 1
ATOM 771 O O . SER A 1 100 ? 2.376 2.935 -12.638 1.00 94.06 100 SER A O 1
ATOM 773 N N . ILE A 1 101 ? 1.120 1.179 -11.987 1.00 95.00 101 ILE A N 1
ATOM 774 C CA . ILE A 1 101 ? 2.078 0.571 -11.054 1.00 95.00 101 ILE A CA 1
ATOM 775 C C . ILE A 1 101 ? 3.281 0.007 -11.820 1.00 95.00 101 ILE A C 1
ATOM 777 O O . ILE A 1 101 ? 4.425 0.340 -11.500 1.00 95.00 101 ILE A O 1
ATOM 781 N N . GLN A 1 102 ? 3.040 -0.752 -12.895 1.00 93.75 102 GLN A N 1
ATOM 782 C CA . GLN A 1 102 ? 4.108 -1.302 -13.745 1.00 93.75 102 GLN A CA 1
ATOM 783 C C . GLN A 1 102 ? 5.039 -0.200 -14.277 1.00 93.75 102 GLN A C 1
ATOM 785 O O . GLN A 1 102 ? 6.264 -0.340 -14.277 1.00 93.75 102 GLN A O 1
ATOM 790 N N . ASN A 1 103 ? 4.468 0.938 -14.683 1.00 91.62 103 ASN A N 1
ATOM 791 C CA . ASN A 1 103 ? 5.227 2.085 -15.171 1.00 91.62 103 ASN A CA 1
ATOM 792 C C . ASN A 1 103 ? 6.167 2.674 -14.110 1.00 91.62 103 ASN A C 1
ATOM 794 O O . ASN A 1 103 ? 7.278 3.082 -14.453 1.00 91.62 103 ASN A O 1
ATOM 798 N N . VAL A 1 104 ? 5.747 2.730 -12.844 1.00 93.00 104 VAL A N 1
ATOM 799 C CA . VAL A 1 104 ? 6.570 3.281 -11.756 1.00 93.00 104 VAL A CA 1
ATOM 800 C C . VAL A 1 104 ? 7.788 2.398 -11.500 1.00 93.00 104 VAL A C 1
ATOM 802 O O . VAL A 1 104 ? 8.909 2.911 -11.489 1.00 93.00 104 VAL A O 1
ATOM 805 N N . VAL A 1 105 ? 7.590 1.082 -11.386 1.00 91.62 105 VAL A N 1
ATOM 806 C CA . VAL A 1 105 ? 8.686 0.125 -11.145 1.00 91.62 105 VAL A CA 1
ATOM 807 C C . VAL A 1 105 ? 9.640 0.054 -12.330 1.00 91.62 105 VAL A C 1
ATOM 809 O O . VAL A 1 105 ? 10.849 -0.056 -12.146 1.00 91.62 105 VAL A O 1
ATOM 812 N N . ARG A 1 106 ? 9.115 0.153 -13.554 1.00 87.88 106 ARG A N 1
ATOM 813 C CA . ARG A 1 106 ? 9.926 0.124 -14.771 1.00 87.88 106 ARG A CA 1
ATOM 814 C C . ARG A 1 106 ? 10.874 1.315 -14.862 1.00 87.88 106 ARG A C 1
ATOM 816 O O . ARG A 1 106 ? 12.057 1.148 -15.144 1.00 87.88 106 ARG A O 1
ATOM 823 N N . TRP A 1 107 ? 10.346 2.524 -14.685 1.00 86.25 107 TRP A N 1
ATOM 824 C CA . TRP A 1 107 ? 11.121 3.739 -14.930 1.00 86.25 107 TRP A CA 1
ATOM 825 C C . TRP A 1 107 ? 11.945 4.189 -13.730 1.00 86.25 107 TRP A C 1
ATOM 827 O O . TRP A 1 107 ? 12.825 5.022 -13.923 1.00 86.25 107 TRP A O 1
ATOM 837 N N . LYS A 1 108 ? 11.632 3.702 -12.519 1.00 88.06 108 LYS A N 1
ATOM 838 C CA . LYS A 1 108 ? 12.291 4.061 -11.251 1.00 88.06 108 LYS A CA 1
ATOM 839 C C . LYS A 1 108 ? 12.680 5.540 -11.164 1.00 88.06 108 LYS A C 1
ATOM 841 O O . LYS A 1 108 ? 13.798 5.903 -10.802 1.00 88.06 108 LYS A O 1
ATOM 846 N N . ARG A 1 109 ? 11.740 6.416 -11.542 1.00 85.81 109 ARG A N 1
ATOM 847 C CA . ARG A 1 109 ? 11.917 7.873 -11.447 1.00 85.81 109 ARG A CA 1
ATOM 848 C C . ARG A 1 109 ? 12.275 8.256 -10.002 1.00 85.81 109 ARG A C 1
ATOM 850 O O . ARG A 1 109 ? 12.002 7.474 -9.096 1.00 85.81 109 ARG A O 1
ATOM 857 N N . PRO A 1 110 ? 12.851 9.445 -9.746 1.00 84.25 110 PRO A N 1
ATOM 858 C CA . PRO A 1 110 ? 13.121 9.869 -8.375 1.00 84.25 110 PRO A CA 1
ATOM 859 C C . PRO A 1 110 ? 11.896 9.649 -7.476 1.00 84.25 110 PRO A C 1
ATOM 861 O O . PRO A 1 110 ? 10.803 10.095 -7.833 1.00 84.25 110 PRO A O 1
ATOM 864 N N . ARG A 1 111 ? 12.092 8.977 -6.331 1.00 86.62 111 ARG A N 1
ATOM 865 C CA . ARG A 1 111 ? 11.036 8.639 -5.353 1.00 86.62 111 ARG A CA 1
ATOM 866 C C . ARG A 1 111 ? 9.979 7.664 -5.857 1.00 86.62 111 ARG A C 1
ATOM 868 O O . ARG A 1 111 ? 8.816 7.721 -5.444 1.00 86.62 111 ARG A O 1
ATOM 875 N N . TRP A 1 112 ? 10.364 6.784 -6.772 1.00 91.38 112 TRP A N 1
ATOM 876 C CA . TRP A 1 112 ? 9.483 5.732 -7.252 1.00 91.38 112 TRP A CA 1
ATOM 877 C C . TRP A 1 112 ? 9.021 4.819 -6.116 1.00 91.38 112 TRP A C 1
ATOM 879 O O . TRP A 1 112 ? 7.910 4.324 -6.211 1.00 91.38 112 TRP A O 1
ATOM 889 N N . GLU A 1 113 ? 9.803 4.645 -5.046 1.00 92.62 113 GLU A N 1
ATOM 890 C CA . GLU A 1 113 ? 9.464 3.805 -3.892 1.00 92.62 113 GLU A CA 1
ATOM 891 C C . GLU A 1 113 ? 8.191 4.316 -3.202 1.00 92.62 113 GLU A C 1
ATOM 893 O O . GLU A 1 113 ? 7.218 3.582 -3.045 1.00 92.62 113 GLU A O 1
ATOM 898 N N . TYR A 1 114 ? 8.158 5.612 -2.877 1.00 93.50 114 TYR A N 1
ATOM 899 C CA . TYR A 1 114 ? 6.998 6.266 -2.262 1.00 93.50 114 TYR A CA 1
ATOM 900 C C . TYR A 1 114 ? 5.793 6.274 -3.192 1.00 93.50 114 TYR A C 1
ATOM 902 O O . TYR A 1 114 ? 4.672 6.017 -2.766 1.00 93.50 114 TYR A O 1
ATOM 910 N N . ARG A 1 115 ? 6.026 6.555 -4.480 1.00 95.44 115 ARG A N 1
ATOM 911 C CA . ARG A 1 115 ? 4.956 6.555 -5.479 1.00 95.44 115 ARG A CA 1
ATOM 912 C C . ARG A 1 115 ? 4.379 5.158 -5.687 1.00 95.44 115 ARG A C 1
ATOM 914 O O . ARG A 1 115 ? 3.181 5.031 -5.905 1.00 95.44 115 ARG A O 1
ATOM 921 N N . LEU A 1 116 ? 5.223 4.131 -5.647 1.00 96.31 116 LEU A N 1
ATOM 922 C CA . LEU A 1 116 ? 4.809 2.742 -5.753 1.00 96.31 116 LEU A CA 1
ATOM 923 C C . LEU A 1 116 ? 3.953 2.355 -4.549 1.00 96.31 116 LEU A C 1
ATOM 925 O O . LEU A 1 116 ? 2.849 1.864 -4.747 1.00 96.31 116 LEU A O 1
ATOM 929 N N . ALA A 1 117 ? 4.436 2.620 -3.333 1.00 97.06 117 ALA A N 1
ATOM 930 C CA . ALA A 1 117 ? 3.693 2.331 -2.112 1.00 97.06 117 ALA A CA 1
ATOM 931 C C . ALA A 1 117 ? 2.342 3.056 -2.079 1.00 97.06 117 ALA A C 1
ATOM 933 O O . ALA A 1 117 ? 1.339 2.433 -1.758 1.00 97.06 117 ALA A O 1
ATOM 934 N N . LEU A 1 118 ? 2.299 4.332 -2.483 1.00 97.56 118 LEU A N 1
ATOM 935 C CA . LEU A 1 118 ? 1.058 5.106 -2.561 1.00 97.56 118 LEU A CA 1
ATOM 936 C C . LEU A 1 118 ? 0.047 4.460 -3.514 1.00 97.56 118 LEU A C 1
ATOM 938 O O . LEU A 1 118 ? -1.077 4.189 -3.112 1.00 97.56 118 LEU A O 1
ATOM 942 N N . LEU A 1 119 ? 0.458 4.166 -4.753 1.00 97.50 119 LEU A N 1
ATOM 943 C CA . LEU A 1 119 ? -0.434 3.562 -5.747 1.00 97.50 119 LEU A CA 1
ATOM 944 C C . LEU A 1 119 ? -0.918 2.170 -5.329 1.00 97.50 119 LEU A C 1
ATOM 946 O O . LEU A 1 119 ? -2.062 1.822 -5.606 1.00 97.50 119 LEU A O 1
ATOM 950 N N . LEU A 1 120 ? -0.056 1.371 -4.692 1.00 97.62 120 LEU A N 1
ATOM 951 C CA . LEU A 1 120 ? -0.443 0.061 -4.174 1.00 97.62 120 LEU A CA 1
ATOM 952 C C . LEU A 1 120 ? -1.441 0.205 -3.018 1.00 97.62 120 LEU A C 1
ATOM 954 O O . LEU A 1 120 ? -2.468 -0.460 -3.039 1.00 97.62 120 LEU A O 1
ATOM 958 N N . LEU A 1 121 ? -1.187 1.092 -2.050 1.00 97.62 121 LEU A N 1
ATOM 959 C CA . LEU A 1 121 ? -2.109 1.328 -0.934 1.00 97.62 121 LEU A CA 1
ATOM 960 C C . LEU A 1 121 ? -3.465 1.838 -1.431 1.00 97.62 121 LEU A C 1
ATOM 962 O O . LEU A 1 121 ? -4.495 1.320 -1.018 1.00 97.62 121 LEU A O 1
ATOM 966 N N . GLU A 1 122 ? -3.492 2.804 -2.349 1.00 97.00 122 GLU A N 1
ATOM 967 C CA . GLU A 1 122 ? -4.743 3.300 -2.934 1.00 97.00 122 GLU A CA 1
ATOM 968 C C . GLU A 1 122 ? -5.528 2.184 -3.631 1.00 97.00 122 GLU A C 1
ATOM 970 O O . GLU A 1 122 ? -6.731 2.046 -3.410 1.00 97.00 122 GLU A O 1
ATOM 975 N N . ASP A 1 123 ? -4.856 1.366 -4.445 1.00 97.00 123 ASP A N 1
ATOM 976 C CA . ASP A 1 123 ? -5.488 0.264 -5.167 1.00 97.00 123 ASP A CA 1
ATOM 977 C C . ASP A 1 123 ? -6.080 -0.774 -4.202 1.00 97.00 123 ASP A C 1
ATOM 979 O O . ASP A 1 123 ? -7.284 -1.048 -4.253 1.00 97.00 123 ASP A O 1
ATOM 983 N N . ARG A 1 124 ? -5.265 -1.277 -3.265 1.00 96.56 124 ARG A N 1
ATOM 984 C CA 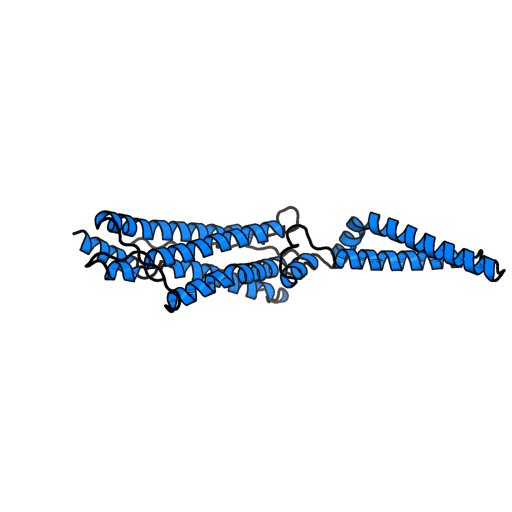. ARG A 1 124 ? -5.649 -2.332 -2.316 1.00 96.56 124 ARG A CA 1
ATOM 985 C C . ARG A 1 124 ? -6.709 -1.871 -1.318 1.00 96.56 124 ARG A C 1
ATOM 987 O O . ARG A 1 124 ? -7.730 -2.534 -1.147 1.00 96.56 124 ARG A O 1
ATOM 994 N N . LEU A 1 125 ? -6.520 -0.700 -0.712 1.00 97.31 125 LEU A N 1
ATOM 995 C CA . LEU A 1 125 ? -7.377 -0.223 0.375 1.00 97.31 125 LEU A CA 1
ATOM 996 C C . LEU A 1 125 ? -8.696 0.384 -0.120 1.00 97.31 125 LEU A C 1
ATOM 998 O O . LEU A 1 125 ? -9.646 0.485 0.658 1.00 97.31 125 LEU A O 1
ATOM 1002 N N . SER A 1 126 ? -8.799 0.784 -1.396 1.00 96.50 126 SER A N 1
ATOM 1003 C CA . SER A 1 126 ? -9.992 1.469 -1.926 1.00 96.50 126 SER A CA 1
ATOM 1004 C C . SER A 1 126 ? -11.291 0.682 -1.735 1.00 96.50 126 SER A C 1
ATOM 1006 O O . SER A 1 126 ? -12.345 1.270 -1.462 1.00 96.50 126 SER A O 1
ATOM 1008 N N . ARG A 1 127 ? -11.232 -0.648 -1.878 1.00 96.81 127 ARG A N 1
ATOM 1009 C CA . ARG A 1 127 ? -12.386 -1.532 -1.699 1.00 96.81 127 ARG A CA 1
ATOM 1010 C C . ARG A 1 127 ? -12.832 -1.539 -0.241 1.00 96.81 127 ARG A C 1
ATOM 1012 O O . ARG A 1 127 ? -14.008 -1.301 0.032 1.00 96.81 127 ARG A O 1
ATOM 1019 N N . THR A 1 128 ? -11.904 -1.792 0.668 1.00 96.94 128 THR A N 1
ATOM 1020 C CA . THR A 1 128 ? -12.163 -1.942 2.103 1.00 96.94 128 THR A CA 1
ATOM 1021 C C . THR A 1 128 ? -12.559 -0.615 2.734 1.00 96.94 128 THR A C 1
ATOM 1023 O O . THR A 1 128 ? -13.521 -0.557 3.494 1.00 96.94 128 THR A O 1
ATOM 1026 N N . ASP A 1 129 ? -11.944 0.494 2.315 1.00 96.06 129 ASP A N 1
ATOM 1027 C CA . ASP A 1 129 ? -12.339 1.827 2.770 1.00 96.06 129 ASP A CA 1
ATOM 1028 C C . ASP A 1 129 ? -13.766 2.194 2.334 1.00 96.06 129 ASP A C 1
ATOM 1030 O O . ASP A 1 129 ? -14.532 2.753 3.122 1.00 96.06 129 ASP A O 1
ATOM 1034 N N . ARG A 1 130 ? -14.167 1.840 1.104 1.00 96.81 130 ARG A N 1
ATOM 1035 C CA . ARG A 1 130 ? -15.560 2.005 0.664 1.00 96.81 130 ARG A CA 1
ATOM 1036 C C . ARG A 1 130 ? -16.505 1.176 1.530 1.00 96.81 130 ARG A C 1
ATOM 1038 O O . ARG A 1 130 ? -17.531 1.690 1.954 1.00 96.81 130 ARG A O 1
ATOM 1045 N N . GLN A 1 131 ? -16.142 -0.070 1.828 1.00 96.94 131 GLN A N 1
ATOM 1046 C CA . GLN A 1 131 ? -16.952 -0.954 2.663 1.00 96.94 131 GLN A CA 1
ATOM 1047 C C . GLN A 1 131 ? -17.088 -0.453 4.105 1.00 96.94 131 GLN A C 1
ATOM 1049 O O . GLN A 1 131 ? -18.190 -0.499 4.643 1.00 96.94 131 GLN A O 1
ATOM 1054 N N . LEU A 1 132 ? -16.014 0.065 4.704 1.00 95.44 132 LEU A N 1
ATOM 1055 C CA . LEU A 1 132 ? -16.036 0.707 6.021 1.00 95.44 132 LEU A CA 1
ATOM 1056 C C . LEU A 1 132 ? -16.906 1.972 6.019 1.00 95.44 132 LEU A C 1
ATOM 1058 O O . LEU A 1 132 ? -17.659 2.197 6.963 1.00 95.44 132 LEU A O 1
ATOM 1062 N N . ARG A 1 133 ? -16.851 2.786 4.955 1.00 95.19 133 ARG A N 1
ATOM 1063 C CA . ARG A 1 133 ? -17.736 3.953 4.790 1.00 95.19 133 ARG A CA 1
ATOM 1064 C C . ARG A 1 133 ? -19.199 3.553 4.633 1.00 95.19 133 ARG A C 1
ATOM 1066 O O . ARG A 1 133 ? -20.051 4.113 5.306 1.00 95.19 133 ARG A O 1
ATOM 1073 N N . ASP A 1 134 ? -19.494 2.567 3.791 1.00 96.25 134 ASP A N 1
ATOM 1074 C CA . ASP A 1 134 ? -20.854 2.046 3.616 1.00 96.25 134 ASP A CA 1
ATOM 1075 C C . ASP A 1 134 ? -21.407 1.448 4.909 1.00 96.25 134 ASP A C 1
ATOM 1077 O O . ASP A 1 134 ? -22.599 1.573 5.188 1.00 96.25 134 ASP A O 1
ATOM 1081 N N . LEU A 1 135 ? -20.544 0.817 5.706 1.00 94.50 135 LEU A N 1
ATOM 1082 C CA . LEU A 1 135 ? -20.889 0.328 7.029 1.00 94.50 135 LEU A CA 1
ATOM 1083 C C . LEU A 1 135 ? -21.213 1.505 7.961 1.00 94.50 135 LEU A C 1
ATOM 1085 O O . LEU A 1 135 ? -22.319 1.561 8.494 1.00 94.50 135 LEU A O 1
ATOM 1089 N N . ALA A 1 136 ? -20.315 2.485 8.091 1.00 92.12 136 ALA A N 1
ATOM 1090 C CA . ALA A 1 136 ? -20.522 3.683 8.908 1.00 92.12 136 ALA A CA 1
ATOM 1091 C C . ALA A 1 136 ? -21.814 4.443 8.545 1.00 92.12 136 ALA A C 1
ATOM 1093 O O . ALA A 1 136 ? -22.576 4.799 9.438 1.00 92.12 136 ALA A O 1
ATOM 1094 N N . ASP A 1 137 ? -22.100 4.595 7.249 1.00 94.19 137 ASP A N 1
ATOM 1095 C CA . ASP A 1 137 ? -23.283 5.286 6.717 1.00 94.19 137 ASP A CA 1
ATOM 1096 C C . ASP A 1 137 ? -24.582 4.451 6.807 1.00 94.19 137 ASP A C 1
ATOM 1098 O O . ASP A 1 137 ? -25.646 4.912 6.394 1.00 94.19 137 ASP A O 1
ATOM 1102 N N . GLY A 1 138 ? -24.518 3.198 7.275 1.00 93.81 138 GLY A N 1
ATOM 1103 C CA . GLY A 1 138 ? -25.676 2.296 7.347 1.00 93.81 138 GLY A CA 1
ATOM 1104 C C . GLY A 1 138 ? -26.182 1.794 5.987 1.00 93.81 138 GLY A C 1
ATOM 1105 O O . GLY A 1 138 ? -27.299 1.293 5.890 1.00 93.81 138 GLY A O 1
ATOM 1106 N N . ARG A 1 139 ? -25.375 1.900 4.921 1.00 95.25 139 ARG A N 1
ATOM 1107 C CA . ARG A 1 139 ? -25.715 1.428 3.563 1.00 95.25 139 ARG A CA 1
ATOM 1108 C C . ARG A 1 139 ? -25.516 -0.076 3.365 1.00 95.25 139 ARG A C 1
ATOM 1110 O O . ARG A 1 139 ? -25.985 -0.626 2.370 1.00 95.25 139 ARG A O 1
ATOM 1117 N N . ARG A 1 140 ? -24.806 -0.746 4.277 1.00 93.69 140 ARG A N 1
ATOM 1118 C CA . ARG A 1 140 ? -24.521 -2.186 4.213 1.00 93.69 140 ARG A CA 1
ATOM 1119 C C . ARG A 1 140 ? -25.349 -2.949 5.244 1.00 93.69 140 ARG A C 1
ATOM 1121 O O . ARG A 1 140 ? -25.213 -2.714 6.439 1.00 93.69 140 ARG A O 1
ATOM 1128 N N . TYR 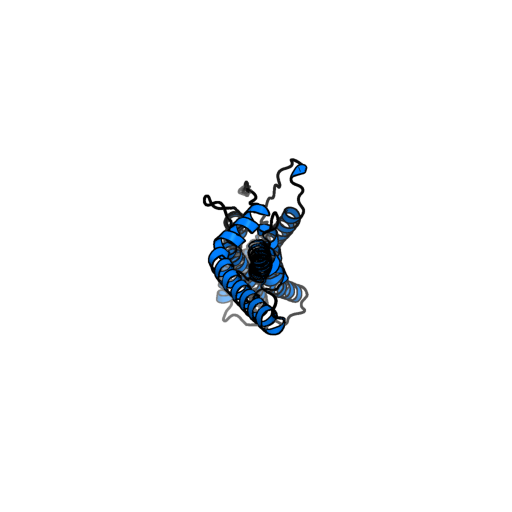A 1 141 ? -26.150 -3.905 4.776 1.00 94.62 141 TYR A N 1
ATOM 1129 C CA . TYR A 1 141 ? -26.834 -4.856 5.652 1.00 94.62 141 TYR A CA 1
ATOM 1130 C C . TYR A 1 141 ? -25.831 -5.834 6.274 1.00 94.62 141 TYR A C 1
ATOM 1132 O O . TYR A 1 141 ? -24.969 -6.383 5.581 1.00 94.62 141 TYR A O 1
ATOM 1140 N N . VAL A 1 142 ? -25.970 -6.064 7.577 1.00 95.38 142 VAL A N 1
ATOM 1141 C CA . VAL A 1 142 ? -25.194 -7.033 8.350 1.00 95.38 142 VAL A CA 1
ATOM 1142 C C . VAL A 1 142 ? -26.191 -7.956 9.042 1.00 95.38 142 VAL A C 1
ATOM 1144 O O . VAL A 1 142 ? -27.095 -7.488 9.728 1.00 95.38 142 VAL A O 1
ATOM 1147 N N . GLY A 1 143 ? -26.066 -9.263 8.807 1.00 94.75 143 GLY A N 1
ATOM 1148 C CA . GLY A 1 143 ? -26.925 -10.254 9.452 1.00 94.75 143 GLY A CA 1
ATOM 1149 C C . GLY A 1 143 ? -26.661 -10.304 10.955 1.00 94.75 143 GLY A C 1
ATOM 1150 O O . GLY A 1 143 ? -25.504 -10.303 11.372 1.00 94.75 143 GLY A O 1
ATOM 1151 N N . LEU A 1 144 ? -27.730 -10.352 11.746 1.00 95.81 144 LEU A N 1
ATOM 1152 C CA . LEU A 1 144 ? -27.639 -10.422 13.200 1.00 95.81 144 LEU A CA 1
ATOM 1153 C C . LEU A 1 144 ? -27.416 -11.865 13.662 1.00 95.81 144 LEU A C 1
ATOM 1155 O O . LEU A 1 144 ? -27.994 -12.804 13.116 1.00 95.81 144 LEU A O 1
ATOM 1159 N N . THR A 1 145 ? -26.589 -12.021 14.685 1.00 95.06 145 THR A N 1
ATOM 1160 C CA . THR A 1 145 ? -26.302 -13.258 15.407 1.00 95.06 145 THR A CA 1
ATOM 1161 C C . THR A 1 145 ? -26.575 -12.999 16.880 1.00 95.06 145 THR A C 1
ATOM 1163 O O . THR A 1 145 ? -26.123 -11.996 17.436 1.00 95.06 145 THR A O 1
ATOM 1166 N N . GLN A 1 146 ? -27.343 -13.884 17.503 1.00 92.50 146 GLN A N 1
ATOM 1167 C CA . GLN A 1 146 ? -27.654 -13.791 18.921 1.00 92.50 146 GLN A CA 1
ATOM 1168 C C . GLN A 1 146 ? -26.603 -14.577 19.720 1.00 92.50 146 GLN A C 1
ATOM 1170 O O . GLN A 1 146 ? -26.299 -15.706 19.331 1.00 92.50 146 GLN A O 1
ATOM 1175 N N . PRO A 1 147 ? -26.036 -14.012 20.800 1.00 92.50 147 PRO A N 1
ATOM 1176 C CA . PRO A 1 147 ? -25.196 -14.765 21.729 1.00 92.50 147 PRO A CA 1
ATOM 1177 C C . PRO A 1 147 ? -25.964 -15.934 22.356 1.00 92.50 147 PRO A C 1
ATOM 1179 O O . PRO A 1 147 ? -27.164 -15.810 22.608 1.00 92.50 147 PRO A O 1
ATOM 1182 N N . ASP A 1 148 ? -25.266 -17.030 22.665 1.00 93.12 148 ASP A N 1
ATOM 1183 C CA . ASP A 1 148 ? -25.864 -18.196 23.333 1.00 93.12 148 ASP A CA 1
ATOM 1184 C C . ASP A 1 148 ? -26.409 -17.838 24.726 1.00 93.12 148 ASP A C 1
ATOM 1186 O O . ASP A 1 148 ? -27.483 -18.291 25.128 1.00 93.12 148 ASP A O 1
ATOM 1190 N N . ASP A 1 149 ? -25.683 -16.986 25.454 1.00 95.56 149 ASP A N 1
ATOM 1191 C CA . ASP A 1 149 ? -26.056 -16.484 26.771 1.00 95.56 149 ASP A CA 1
ATOM 1192 C C . ASP A 1 149 ? -25.375 -15.134 27.093 1.00 95.56 149 ASP A C 1
ATOM 1194 O O . ASP A 1 149 ? -24.503 -14.649 26.363 1.00 95.56 149 ASP A O 1
ATOM 1198 N N . VAL A 1 150 ? -25.783 -14.511 28.204 1.00 95.56 150 VAL A N 1
ATOM 1199 C CA . VAL A 1 150 ? -25.276 -13.198 28.646 1.00 95.56 150 VAL A CA 1
ATOM 1200 C C . VAL A 1 150 ? -23.798 -13.246 29.046 1.00 95.56 150 VAL A C 1
ATOM 1202 O O . VAL A 1 150 ? -23.067 -12.303 28.753 1.00 95.56 150 VAL A O 1
ATOM 1205 N N . ASN A 1 151 ? -23.327 -14.328 29.673 1.00 95.62 151 ASN A N 1
ATOM 1206 C CA . ASN A 1 151 ? -21.917 -14.460 30.051 1.00 95.62 151 ASN A CA 1
ATOM 1207 C C . ASN A 1 151 ? -21.038 -14.573 28.806 1.00 95.62 151 ASN A C 1
ATOM 1209 O O . ASN A 1 151 ? -20.017 -13.897 28.726 1.00 95.62 151 ASN A O 1
ATOM 1213 N N . SER A 1 152 ? -21.480 -15.336 27.804 1.00 96.25 152 SER A N 1
ATOM 1214 C CA . SER A 1 152 ? -20.814 -15.429 26.502 1.00 96.25 152 SER A CA 1
ATOM 1215 C C . SER A 1 152 ? -20.681 -14.052 25.834 1.00 96.25 152 SER A C 1
ATOM 1217 O O . SER A 1 152 ? -19.627 -13.717 25.292 1.00 96.25 152 SER A O 1
ATOM 1219 N N . TYR A 1 153 ? -21.711 -13.205 25.933 1.00 96.50 153 TYR A N 1
ATOM 1220 C CA . TYR A 1 153 ? -21.653 -11.822 25.452 1.00 96.50 153 TYR A CA 1
ATOM 1221 C C . TYR A 1 153 ? -20.694 -10.932 26.266 1.00 96.50 153 TYR A C 1
ATOM 1223 O O . TYR A 1 153 ? -19.924 -10.165 25.691 1.00 96.50 153 TYR A O 1
ATOM 1231 N N . VAL A 1 154 ? -20.697 -11.039 27.597 1.00 96.00 154 VAL A N 1
ATOM 1232 C CA . VAL A 1 154 ? -19.764 -10.307 28.476 1.00 96.00 154 VAL A CA 1
ATOM 1233 C C . VAL A 1 154 ? -18.313 -10.710 28.205 1.00 96.00 154 VAL A C 1
ATOM 1235 O O . VAL A 1 154 ? -17.431 -9.850 28.157 1.00 96.00 154 VAL A O 1
ATOM 1238 N N . ASP A 1 155 ? -18.046 -11.998 28.004 1.00 95.62 155 ASP A N 1
ATOM 1239 C CA . ASP A 1 155 ? -16.709 -12.488 27.676 1.00 95.62 155 ASP A CA 1
ATOM 1240 C C . ASP A 1 155 ? -16.264 -11.993 26.298 1.00 95.62 155 ASP A C 1
ATOM 1242 O O . ASP A 1 155 ? -15.133 -11.523 26.152 1.00 95.62 155 ASP A O 1
ATOM 1246 N N . TRP A 1 156 ? -17.170 -11.977 25.315 1.00 95.88 156 TRP A N 1
ATOM 1247 C CA . TRP A 1 156 ? -16.927 -11.321 24.032 1.00 95.88 156 TRP A CA 1
ATOM 1248 C C . TRP A 1 156 ? -16.574 -9.835 24.212 1.00 95.88 156 TRP A C 1
ATOM 1250 O O . TRP A 1 156 ? -15.520 -9.405 23.740 1.00 95.88 156 TRP A O 1
ATOM 1260 N N . LEU A 1 157 ? -17.368 -9.069 24.973 1.00 95.31 157 LEU A N 1
ATOM 1261 C CA . LEU A 1 157 ? -17.110 -7.651 25.263 1.00 95.31 157 LEU A CA 1
ATOM 1262 C C . LEU A 1 157 ? -15.727 -7.418 25.884 1.00 95.31 157 LEU A C 1
ATOM 1264 O O . LEU A 1 157 ? -15.026 -6.481 25.499 1.00 95.31 157 LEU A O 1
ATOM 1268 N N . ARG A 1 158 ? -15.301 -8.273 26.819 1.00 94.44 158 ARG A N 1
ATOM 1269 C CA . ARG A 1 158 ? -13.984 -8.175 27.475 1.00 94.44 158 ARG A CA 1
ATOM 1270 C C . ARG A 1 158 ? -12.819 -8.370 26.505 1.00 94.44 158 ARG A C 1
ATOM 1272 O O . ARG A 1 158 ? -11.760 -7.773 26.698 1.00 94.44 158 ARG A O 1
ATOM 1279 N N . LEU A 1 159 ? -13.003 -9.175 25.459 1.00 95.12 159 LEU A N 1
ATOM 1280 C CA . LEU A 1 159 ? -11.975 -9.425 24.448 1.00 95.12 159 LEU A CA 1
ATOM 1281 C C . LEU A 1 159 ? -11.829 -8.267 23.450 1.00 95.12 159 LEU A C 1
ATOM 1283 O O . LEU A 1 159 ? -10.743 -8.078 22.897 1.00 95.12 159 LEU A O 1
ATOM 1287 N N . ARG A 1 160 ? -12.871 -7.451 23.243 1.00 94.19 160 ARG A N 1
ATOM 1288 C CA . ARG A 1 160 ? -12.877 -6.379 22.229 1.00 94.19 160 ARG A CA 1
ATOM 1289 C C . ARG A 1 160 ? -11.748 -5.353 22.417 1.00 94.19 160 ARG A C 1
ATOM 1291 O O . ARG A 1 160 ? -10.985 -5.160 21.465 1.00 94.19 160 ARG A O 1
ATOM 1298 N N . PRO A 1 161 ? -11.530 -4.755 23.609 1.00 92.81 161 PRO A N 1
ATOM 1299 C CA . PRO A 1 161 ? -10.408 -3.837 23.815 1.00 92.81 161 PRO A CA 1
ATOM 1300 C C . PRO A 1 161 ? -9.038 -4.501 23.629 1.00 92.81 161 PRO A C 1
ATOM 1302 O O . PRO A 1 161 ? -8.097 -3.862 23.152 1.00 92.81 161 PRO A O 1
ATOM 1305 N N . MET A 1 162 ? -8.909 -5.783 23.994 1.00 93.62 162 MET A N 1
ATOM 1306 C CA . MET A 1 162 ? -7.659 -6.532 23.837 1.00 93.62 162 MET A CA 1
ATOM 1307 C C . MET A 1 162 ? -7.327 -6.753 22.360 1.00 93.62 162 MET A C 1
ATOM 1309 O O . MET A 1 162 ? -6.185 -6.530 21.952 1.00 93.62 162 MET A O 1
ATOM 1313 N N . ASN A 1 163 ? -8.320 -7.145 21.559 1.00 95.25 163 ASN A N 1
ATOM 1314 C CA . ASN A 1 163 ? -8.166 -7.337 20.120 1.00 95.25 163 ASN A CA 1
ATOM 1315 C C . ASN A 1 163 ? -7.805 -6.021 19.431 1.00 95.25 163 ASN A C 1
ATOM 1317 O O . ASN A 1 163 ? -6.811 -5.968 18.711 1.00 95.25 163 ASN A O 1
ATOM 1321 N N . LEU A 1 164 ? -8.518 -4.936 19.742 1.00 94.31 164 LEU A N 1
ATOM 1322 C CA . LEU A 1 164 ? -8.216 -3.618 19.190 1.00 94.31 164 LEU A CA 1
ATOM 1323 C C . LEU A 1 164 ? -6.800 -3.149 19.543 1.00 94.31 164 LEU A C 1
ATOM 1325 O O . LEU A 1 164 ? -6.077 -2.661 18.679 1.00 94.31 164 LEU A O 1
ATOM 1329 N N . THR A 1 165 ? -6.372 -3.334 20.795 1.00 93.19 165 THR A N 1
ATOM 1330 C CA . THR A 1 165 ? -5.008 -2.982 21.214 1.00 93.19 165 THR A CA 1
ATOM 1331 C C . THR A 1 165 ? -3.971 -3.762 20.407 1.00 93.19 165 THR A C 1
ATOM 1333 O O . THR A 1 165 ? -3.013 -3.175 19.913 1.00 93.19 165 THR A O 1
ATOM 1336 N N . ARG A 1 166 ? -4.175 -5.072 20.207 1.00 95.75 166 ARG A N 1
ATOM 1337 C CA . ARG A 1 166 ? -3.285 -5.895 19.372 1.00 95.75 166 ARG A CA 1
ATOM 1338 C C . ARG A 1 166 ? -3.253 -5.415 17.925 1.00 95.75 166 ARG A C 1
ATOM 1340 O O . ARG A 1 166 ? -2.169 -5.305 17.364 1.00 95.75 166 ARG A O 1
ATOM 1347 N N . MET A 1 167 ? -4.405 -5.085 17.342 1.00 96.44 167 MET A N 1
ATOM 1348 C CA . MET A 1 167 ? -4.476 -4.541 15.983 1.00 96.44 167 MET A CA 1
ATOM 1349 C C . MET A 1 167 ? -3.728 -3.208 15.866 1.00 96.44 167 MET A C 1
ATOM 1351 O O . MET A 1 167 ? -3.003 -3.001 14.899 1.00 96.44 167 MET A O 1
ATOM 1355 N N . VAL A 1 168 ? -3.839 -2.325 16.865 1.00 94.62 168 VAL A N 1
ATOM 1356 C CA . VAL A 1 168 ? -3.086 -1.061 16.914 1.00 94.62 168 VAL A CA 1
ATOM 1357 C C . VAL A 1 168 ? -1.579 -1.304 17.024 1.00 94.62 168 VAL A C 1
ATOM 1359 O O . VAL A 1 168 ? -0.809 -0.610 16.366 1.00 94.62 168 VAL A O 1
ATOM 1362 N N . GLU A 1 169 ? -1.130 -2.290 17.803 1.00 94.81 169 GLU A N 1
ATOM 1363 C CA . GLU A 1 169 ? 0.295 -2.645 17.870 1.00 94.81 169 GLU A CA 1
ATOM 1364 C C . GLU A 1 169 ? 0.818 -3.205 16.539 1.00 94.81 169 GLU A C 1
ATOM 1366 O O . GLU A 1 169 ? 1.895 -2.809 16.090 1.00 94.81 169 GLU A O 1
ATOM 1371 N N . VAL A 1 170 ? 0.037 -4.042 15.848 1.00 96.94 170 VAL A N 1
ATOM 1372 C CA . VAL A 1 170 ? 0.374 -4.495 14.486 1.00 96.94 170 VAL A CA 1
ATOM 1373 C C . VAL A 1 170 ? 0.407 -3.309 13.518 1.00 96.94 170 VAL A C 1
ATOM 1375 O O . VAL A 1 170 ? 1.341 -3.191 12.727 1.00 96.94 170 VAL A O 1
ATOM 1378 N N . ALA A 1 171 ? -0.546 -2.377 13.620 1.00 96.19 171 ALA A N 1
ATOM 1379 C CA . ALA A 1 171 ? -0.565 -1.161 12.810 1.00 96.19 171 ALA A CA 1
ATOM 1380 C C . ALA A 1 171 ? 0.696 -0.316 13.031 1.00 96.19 171 ALA A C 1
ATOM 1382 O O . ALA A 1 171 ? 1.313 0.138 12.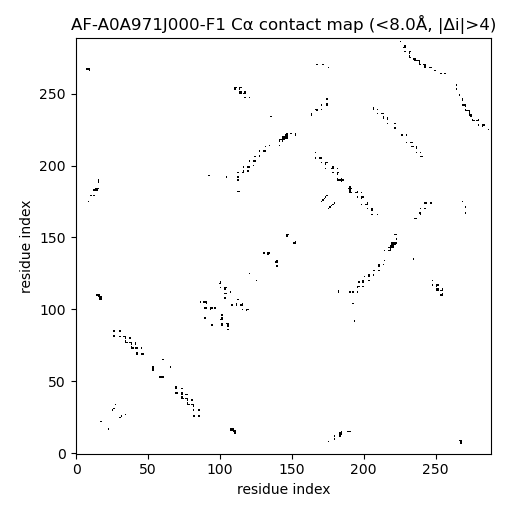070 1.00 96.19 171 ALA A O 1
ATOM 1383 N N . LYS A 1 172 ? 1.120 -0.130 14.287 1.00 93.06 172 LYS A N 1
ATOM 1384 C CA . LYS A 1 172 ? 2.375 0.560 14.615 1.00 93.06 172 LYS A CA 1
ATOM 1385 C C . LYS A 1 172 ? 3.570 -0.161 14.005 1.00 93.06 172 LYS A C 1
ATOM 1387 O O . LYS A 1 172 ? 4.401 0.493 13.381 1.00 93.06 172 LYS A O 1
ATOM 1392 N N . GLN A 1 173 ? 3.645 -1.485 14.145 1.00 95.25 173 GLN A N 1
ATOM 1393 C CA . GLN A 1 173 ? 4.733 -2.279 13.579 1.00 95.25 173 GLN A CA 1
ATOM 1394 C C . GLN A 1 173 ? 4.834 -2.086 12.057 1.00 95.25 173 GLN A C 1
ATOM 1396 O O . GLN A 1 173 ? 5.886 -1.688 11.551 1.00 95.25 173 GLN A O 1
ATOM 1401 N N . LEU A 1 174 ? 3.719 -2.260 11.345 1.00 96.19 174 LEU A N 1
ATOM 1402 C CA . LEU A 1 174 ? 3.675 -2.144 9.890 1.00 96.19 174 LEU A CA 1
ATOM 1403 C C . LEU A 1 174 ? 3.948 -0.713 9.409 1.00 96.19 174 LEU A C 1
ATOM 1405 O O . LEU A 1 174 ? 4.778 -0.499 8.528 1.00 96.19 174 LEU A O 1
ATOM 1409 N N . LEU A 1 175 ? 3.273 0.283 9.989 1.00 94.38 175 LEU A N 1
ATOM 1410 C CA . LEU A 1 175 ? 3.288 1.657 9.479 1.00 94.38 175 LEU A CA 1
ATOM 1411 C C . LEU A 1 175 ? 4.511 2.465 9.934 1.00 94.38 175 LEU A C 1
ATOM 1413 O O . LEU A 1 175 ? 4.990 3.316 9.185 1.00 94.38 175 LEU A O 1
ATOM 1417 N N . VAL A 1 176 ? 5.025 2.220 11.143 1.00 90.75 176 VAL A N 1
ATOM 1418 C CA . VAL A 1 176 ? 6.129 3.001 11.733 1.00 90.75 176 VAL A CA 1
ATOM 1419 C C . VAL A 1 176 ? 7.488 2.348 11.491 1.00 90.75 176 VAL A C 1
ATOM 1421 O O . VAL A 1 176 ? 8.487 3.059 11.383 1.00 90.75 176 VAL A O 1
ATOM 1424 N N . TYR A 1 177 ? 7.548 1.018 11.384 1.00 90.44 177 TYR A N 1
ATOM 1425 C CA . TYR A 1 177 ? 8.816 0.296 11.264 1.00 90.44 177 TYR A CA 1
ATOM 1426 C C . TYR A 1 177 ? 8.968 -0.396 9.911 1.00 90.44 177 TYR A C 1
ATOM 1428 O O . TYR A 1 177 ? 9.929 -0.110 9.191 1.00 90.44 177 TYR A O 1
ATOM 1436 N N . ASP A 1 178 ? 8.032 -1.269 9.540 1.00 93.69 178 ASP A N 1
ATOM 1437 C CA . ASP A 1 178 ? 8.215 -2.138 8.374 1.00 93.69 178 ASP A CA 1
ATOM 1438 C C . ASP A 1 178 ? 8.095 -1.372 7.058 1.00 93.69 178 ASP A C 1
ATOM 1440 O O . ASP A 1 178 ? 8.941 -1.543 6.182 1.00 93.69 178 ASP A O 1
ATOM 1444 N N . LEU A 1 179 ? 7.131 -0.457 6.937 1.00 93.00 179 LEU A N 1
ATOM 1445 C CA . LEU A 1 179 ? 6.966 0.354 5.734 1.00 93.00 179 LEU A CA 1
ATOM 1446 C C . LEU A 1 179 ? 8.167 1.287 5.502 1.00 93.00 179 LEU A C 1
ATOM 1448 O O . LEU A 1 179 ? 8.751 1.228 4.417 1.00 93.00 179 LEU A O 1
ATOM 1452 N N . PRO A 1 180 ? 8.632 2.100 6.475 1.00 89.75 180 PRO A N 1
ATOM 1453 C CA . PRO A 1 180 ? 9.852 2.884 6.287 1.00 89.75 180 PRO A CA 1
ATOM 1454 C C . PRO A 1 180 ? 11.073 2.025 5.960 1.00 89.75 180 PRO A C 1
ATOM 1456 O O . PRO A 1 180 ? 11.901 2.432 5.142 1.00 89.75 180 PRO A O 1
ATOM 1459 N N . ARG A 1 181 ? 11.183 0.829 6.550 1.00 88.69 181 ARG A N 1
ATOM 1460 C CA . ARG A 1 181 ? 12.248 -0.131 6.238 1.00 88.69 181 ARG A CA 1
ATOM 1461 C C . ARG A 1 181 ? 12.141 -0.660 4.808 1.00 88.69 181 ARG A C 1
ATOM 1463 O O . ARG A 1 181 ? 13.161 -0.723 4.133 1.00 88.69 181 ARG A O 1
ATOM 1470 N N . ALA A 1 182 ? 10.941 -0.999 4.343 1.00 91.19 182 ALA A N 1
ATOM 1471 C CA . ALA A 1 182 ? 10.685 -1.475 2.986 1.00 91.19 182 ALA A CA 1
ATOM 1472 C C . ALA A 1 182 ? 10.929 -0.388 1.930 1.00 91.19 182 ALA A C 1
ATOM 1474 O O . ALA A 1 182 ? 11.311 -0.706 0.809 1.00 91.19 182 ALA A O 1
ATOM 1475 N N . LEU A 1 183 ? 10.735 0.886 2.287 1.00 89.88 183 LEU A N 1
ATOM 1476 C CA . LEU A 1 183 ? 11.017 2.041 1.430 1.00 89.88 183 LEU A CA 1
ATOM 1477 C C . LEU A 1 183 ? 12.500 2.441 1.428 1.00 89.88 183 LEU A C 1
ATOM 1479 O O . LEU A 1 183 ? 12.974 3.050 0.468 1.00 89.88 183 LEU A O 1
ATOM 1483 N N . SER A 1 184 ? 13.231 2.122 2.497 1.00 82.62 184 SER A N 1
ATOM 1484 C CA . SER A 1 184 ? 14.638 2.487 2.648 1.00 82.62 184 SER A CA 1
ATOM 1485 C C . SER A 1 184 ? 15.545 1.519 1.894 1.00 82.62 184 SER A C 1
ATOM 1487 O O . SER A 1 184 ? 15.426 0.299 2.003 1.00 82.62 184 SER A O 1
ATOM 1489 N N . SER A 1 185 ? 16.519 2.061 1.168 1.00 68.06 185 SER A N 1
ATOM 1490 C CA . SER A 1 185 ? 17.537 1.256 0.499 1.00 68.06 185 SER A CA 1
ATOM 1491 C C . SER A 1 185 ? 18.368 0.481 1.521 1.00 68.06 185 SER A C 1
ATOM 1493 O O . SER A 1 185 ? 18.978 1.082 2.409 1.00 68.06 185 SER A O 1
ATOM 1495 N N . SER A 1 186 ? 18.427 -0.845 1.388 1.00 59.06 186 SER A N 1
ATOM 1496 C CA . SER A 1 186 ? 19.351 -1.665 2.179 1.00 59.06 186 SER A CA 1
ATOM 1497 C C . SER A 1 186 ? 20.815 -1.317 1.857 1.00 59.06 186 SER A C 1
ATOM 1499 O O . SER A 1 186 ? 21.106 -0.651 0.862 1.00 59.06 186 SER A O 1
ATOM 1501 N N . SER A 1 187 ? 21.762 -1.773 2.681 1.00 48.06 187 SER A N 1
ATOM 1502 C CA . SER A 1 187 ? 23.205 -1.518 2.510 1.00 48.06 187 SER A CA 1
ATOM 1503 C C . SER A 1 187 ? 23.782 -1.968 1.156 1.00 48.06 187 SER A C 1
ATOM 1505 O O . SER A 1 187 ? 24.881 -1.549 0.802 1.00 48.06 187 SER A O 1
ATOM 1507 N N . SER A 1 188 ? 23.048 -2.779 0.382 1.00 52.47 188 SER A N 1
ATOM 1508 C CA . SER A 1 188 ? 23.391 -3.197 -0.985 1.00 52.47 188 SER A CA 1
ATOM 1509 C C . SER A 1 188 ? 22.942 -2.222 -2.089 1.00 52.47 188 SER A C 1
ATOM 1511 O O . SER A 1 188 ? 23.262 -2.444 -3.255 1.00 52.47 188 SER A O 1
ATOM 1513 N N . GLY A 1 189 ? 22.272 -1.116 -1.744 1.00 60.84 189 GLY A N 1
ATOM 1514 C CA . GLY A 1 189 ? 22.136 0.069 -2.599 1.00 60.84 189 GLY A CA 1
ATOM 1515 C C . GLY A 1 189 ? 20.851 0.198 -3.423 1.00 60.84 189 GLY A C 1
ATOM 1516 O O . GLY A 1 189 ? 20.634 1.266 -3.991 1.00 60.84 189 GLY A O 1
ATOM 1517 N N . GLU A 1 190 ? 19.974 -0.810 -3.474 1.00 70.69 190 GLU A N 1
ATOM 1518 C CA . GLU A 1 190 ? 18.695 -0.710 -4.198 1.00 70.69 190 GLU A CA 1
ATOM 1519 C C . GLU A 1 190 ? 17.527 -1.275 -3.376 1.00 70.69 190 GLU A C 1
ATOM 1521 O O . GLU A 1 190 ? 17.606 -2.370 -2.816 1.00 70.69 190 GLU A O 1
ATOM 1526 N N . THR A 1 191 ? 16.437 -0.510 -3.289 1.00 81.75 191 THR A N 1
ATOM 1527 C CA . THR A 1 191 ? 15.189 -0.937 -2.645 1.00 81.75 191 THR A CA 1
ATOM 1528 C C . THR A 1 191 ? 14.494 -1.996 -3.500 1.00 81.75 191 THR A C 1
ATOM 1530 O O . THR A 1 191 ? 14.300 -1.801 -4.705 1.00 81.75 191 THR A O 1
ATOM 1533 N N . SER A 1 192 ? 14.110 -3.122 -2.891 1.00 87.88 192 SER A N 1
ATOM 1534 C CA . SER A 1 192 ? 13.393 -4.192 -3.590 1.00 87.88 192 SER A CA 1
ATOM 1535 C C . SER A 1 192 ? 11.930 -3.782 -3.816 1.00 87.88 192 SER A C 1
ATOM 1537 O O . SER A 1 192 ? 11.212 -3.543 -2.848 1.00 87.88 192 SER A O 1
ATOM 1539 N N . PRO A 1 193 ? 11.433 -3.723 -5.067 1.00 91.12 193 PRO A N 1
ATOM 1540 C CA . PRO A 1 193 ? 10.012 -3.476 -5.315 1.00 91.12 193 PRO A CA 1
ATOM 1541 C C . PRO A 1 193 ? 9.113 -4.537 -4.667 1.00 91.12 193 PRO A C 1
ATOM 1543 O O . PRO A 1 193 ? 8.005 -4.223 -4.250 1.00 91.12 193 PRO A O 1
ATOM 1546 N N . VAL A 1 194 ? 9.606 -5.778 -4.563 1.00 91.75 194 VAL A N 1
ATOM 1547 C CA . VAL A 1 194 ? 8.870 -6.905 -3.975 1.00 91.75 194 VAL A CA 1
ATOM 1548 C C . VAL A 1 194 ? 8.635 -6.684 -2.483 1.00 91.75 194 VAL A C 1
ATOM 1550 O O . VAL A 1 194 ? 7.514 -6.864 -2.032 1.00 91.75 194 VAL A O 1
ATOM 1553 N N . SER A 1 195 ? 9.625 -6.182 -1.734 1.00 92.31 195 SER A N 1
ATOM 1554 C CA . SER A 1 195 ? 9.435 -5.915 -0.299 1.00 92.31 195 SER A CA 1
ATOM 1555 C C . SER A 1 195 ? 8.429 -4.795 -0.034 1.00 92.31 195 SER A C 1
ATOM 1557 O O . SER A 1 195 ? 7.768 -4.796 0.999 1.00 92.31 195 SER A O 1
ATOM 1559 N N . ILE A 1 196 ? 8.300 -3.831 -0.957 1.00 94.88 196 ILE A N 1
ATOM 1560 C CA . ILE A 1 196 ? 7.259 -2.795 -0.872 1.00 94.88 196 ILE A CA 1
ATOM 1561 C C . ILE A 1 196 ? 5.880 -3.426 -1.084 1.00 94.88 196 ILE A C 1
ATOM 1563 O O . ILE A 1 196 ? 4.964 -3.119 -0.329 1.00 94.88 196 ILE A O 1
ATOM 1567 N N . VAL A 1 197 ? 5.737 -4.308 -2.081 1.00 95.56 197 VAL A N 1
ATOM 1568 C CA . VAL A 1 197 ? 4.480 -5.031 -2.340 1.00 95.56 197 VAL A CA 1
ATOM 1569 C C . VAL A 1 197 ? 4.088 -5.877 -1.133 1.00 95.56 197 VAL A C 1
ATOM 1571 O O . VAL A 1 197 ? 2.995 -5.691 -0.620 1.00 95.56 197 VAL A O 1
ATOM 1574 N N . GLU A 1 198 ? 4.995 -6.712 -0.623 1.00 95.19 198 GLU A N 1
ATOM 1575 C CA . GLU A 1 198 ? 4.743 -7.568 0.547 1.00 95.19 198 GLU A CA 1
ATOM 1576 C C . GLU A 1 198 ? 4.315 -6.754 1.777 1.00 95.19 198 GLU A C 1
ATOM 1578 O O . GLU A 1 198 ? 3.385 -7.129 2.485 1.00 95.19 198 GLU A O 1
ATOM 1583 N N . CYS A 1 199 ? 4.964 -5.612 2.023 1.00 96.88 199 CYS A N 1
ATOM 1584 C CA . CYS A 1 199 ? 4.604 -4.741 3.138 1.00 96.88 199 CYS A CA 1
ATOM 1585 C C . CYS A 1 199 ? 3.228 -4.083 2.943 1.00 96.88 199 CYS A C 1
ATOM 1587 O O . CYS A 1 199 ? 2.451 -4.003 3.892 1.00 96.88 199 CYS A O 1
ATOM 1589 N N . VAL A 1 200 ? 2.906 -3.627 1.727 1.00 97.56 200 VAL A N 1
ATOM 1590 C CA . VAL A 1 200 ? 1.590 -3.043 1.428 1.00 97.56 200 VAL A CA 1
ATOM 1591 C C . VAL A 1 200 ? 0.480 -4.089 1.491 1.00 97.56 200 VAL A C 1
ATOM 1593 O O . VAL A 1 200 ? -0.585 -3.786 2.021 1.00 97.56 200 VAL A O 1
ATOM 1596 N N . ASP A 1 201 ? 0.723 -5.307 1.013 1.00 97.38 201 ASP A N 1
ATOM 1597 C CA . ASP A 1 201 ? -0.242 -6.399 1.117 1.00 97.38 201 ASP A CA 1
ATOM 1598 C C . ASP A 1 201 ? -0.500 -6.738 2.602 1.00 97.38 201 ASP A C 1
ATOM 1600 O O . ASP A 1 201 ? -1.654 -6.799 3.008 1.00 97.38 201 ASP A O 1
ATOM 1604 N N . ALA A 1 202 ? 0.529 -6.773 3.461 1.00 98.19 202 ALA A N 1
ATOM 1605 C CA . ALA A 1 202 ? 0.342 -6.945 4.910 1.00 98.19 202 ALA A CA 1
ATOM 1606 C C . ALA A 1 202 ? -0.457 -5.800 5.574 1.00 98.19 202 ALA A C 1
ATOM 1608 O O . ALA A 1 202 ? -1.235 -6.030 6.502 1.00 98.19 202 ALA A O 1
ATOM 1609 N N . ILE A 1 203 ? -0.287 -4.553 5.111 1.00 98.25 203 ILE A N 1
ATOM 1610 C CA . ILE A 1 203 ? -1.115 -3.416 5.556 1.00 98.25 203 ILE A CA 1
ATOM 1611 C C . ILE A 1 203 ? -2.564 -3.590 5.084 1.00 98.25 203 ILE A C 1
ATOM 1613 O O . ILE A 1 203 ? -3.486 -3.275 5.836 1.00 98.25 203 ILE A O 1
ATOM 1617 N N . SER A 1 204 ? -2.766 -4.085 3.860 1.00 98.00 204 SER A N 1
ATOM 1618 C CA . SER A 1 204 ? -4.093 -4.390 3.323 1.00 98.00 204 SER A CA 1
ATOM 1619 C C . SER A 1 204 ? -4.791 -5.464 4.148 1.00 98.00 204 SER A C 1
ATOM 1621 O O . SER A 1 204 ? -5.940 -5.258 4.525 1.00 98.00 204 SER A O 1
ATOM 1623 N N . ASP A 1 205 ? -4.088 -6.542 4.495 1.00 98.44 205 ASP A N 1
ATOM 1624 C CA . ASP A 1 205 ? -4.623 -7.622 5.325 1.00 98.44 205 ASP A CA 1
ATOM 1625 C C . ASP A 1 205 ? -5.076 -7.083 6.692 1.00 98.44 205 ASP A C 1
ATOM 1627 O O . ASP A 1 205 ? -6.204 -7.319 7.115 1.00 98.44 205 ASP A O 1
ATOM 1631 N N . LEU A 1 206 ? -4.256 -6.255 7.358 1.00 98.00 206 LEU A N 1
ATOM 1632 C CA . LEU A 1 206 ? -4.661 -5.594 8.607 1.00 98.00 206 LEU A CA 1
ATOM 1633 C C . LEU A 1 206 ? -5.903 -4.702 8.422 1.00 98.00 206 LEU A C 1
ATOM 1635 O O . LEU A 1 206 ? -6.737 -4.587 9.325 1.00 98.00 206 LEU A O 1
ATOM 1639 N N . TYR A 1 207 ? -6.022 -4.024 7.282 1.00 97.44 207 TYR A N 1
ATOM 1640 C CA . TYR A 1 207 ? -7.168 -3.164 7.002 1.00 97.44 207 TYR A CA 1
ATOM 1641 C C . TYR A 1 207 ? -8.447 -3.966 6.733 1.00 97.44 207 TYR A C 1
ATOM 1643 O O . TYR A 1 207 ? -9.531 -3.536 7.128 1.00 97.44 207 TYR A O 1
ATOM 1651 N N . ASP A 1 208 ? -8.328 -5.149 6.137 1.00 98.12 208 ASP A N 1
ATOM 1652 C CA . ASP A 1 208 ? -9.434 -6.096 5.995 1.00 98.12 208 ASP A CA 1
ATOM 1653 C C . ASP A 1 208 ? -9.872 -6.643 7.363 1.00 98.12 208 ASP A C 1
ATOM 1655 O O . ASP A 1 208 ? -11.060 -6.600 7.683 1.00 98.12 208 ASP A O 1
ATOM 1659 N N . GLU A 1 209 ? -8.928 -6.996 8.241 1.00 98.06 209 GLU A N 1
ATOM 1660 C CA . GLU A 1 209 ? -9.220 -7.367 9.639 1.00 98.06 209 GLU A CA 1
ATOM 1661 C C . GLU A 1 209 ? -9.907 -6.223 10.408 1.00 98.06 209 GLU A C 1
ATOM 1663 O O . GLU A 1 209 ? -10.758 -6.435 11.271 1.00 98.06 209 GLU A O 1
ATOM 1668 N N . THR A 1 210 ? -9.577 -4.973 10.073 1.00 96.75 210 THR A N 1
ATOM 1669 C CA . THR A 1 210 ? -10.216 -3.772 10.636 1.00 96.75 210 THR A CA 1
ATOM 1670 C C . THR A 1 210 ? -11.690 -3.677 10.233 1.00 96.75 210 THR A C 1
ATOM 1672 O O . THR A 1 210 ? -12.537 -3.308 11.049 1.00 96.75 210 THR A O 1
ATOM 1675 N N . LEU A 1 211 ? -12.021 -4.046 8.995 1.00 97.25 211 LEU A N 1
ATOM 1676 C CA . LEU A 1 211 ? -13.405 -4.171 8.549 1.00 97.25 211 LEU A CA 1
ATOM 1677 C C . LEU A 1 211 ? -14.121 -5.330 9.246 1.00 97.25 211 LEU A C 1
ATOM 1679 O O . LEU A 1 211 ? -15.263 -5.153 9.673 1.00 97.25 211 LEU A O 1
ATOM 1683 N N . ASP A 1 212 ? -13.479 -6.488 9.370 1.00 97.44 212 ASP A N 1
ATOM 1684 C CA . ASP A 1 212 ? -14.081 -7.645 10.033 1.00 97.44 212 ASP A CA 1
ATOM 1685 C C . ASP A 1 212 ? -14.349 -7.377 11.517 1.00 97.44 212 ASP A C 1
ATOM 1687 O O . ASP A 1 212 ? -15.425 -7.721 12.011 1.00 97.44 212 ASP A O 1
ATOM 1691 N N . PHE A 1 213 ? -13.460 -6.646 12.193 1.00 96.69 213 PHE A N 1
ATOM 1692 C CA . PHE A 1 213 ? -13.667 -6.170 13.559 1.00 96.69 213 PHE A CA 1
ATOM 1693 C C . PHE A 1 213 ? -14.941 -5.316 13.697 1.00 96.69 213 PHE A C 1
ATOM 1695 O O . PHE A 1 213 ? -15.701 -5.502 14.649 1.00 96.69 213 PHE A O 1
ATOM 1702 N N . GLU A 1 214 ? -15.203 -4.394 12.765 1.00 95.88 214 GLU A N 1
ATOM 1703 C CA . GLU A 1 214 ? -16.410 -3.546 12.765 1.00 95.88 214 GLU A CA 1
ATOM 1704 C C . GLU A 1 214 ? -17.673 -4.325 12.368 1.00 95.88 214 GLU A C 1
ATOM 1706 O O . GLU A 1 214 ? -18.756 -4.115 12.923 1.00 95.88 214 GLU A O 1
ATOM 1711 N N . LEU A 1 215 ? -17.549 -5.249 11.410 1.00 96.12 215 LEU A N 1
ATOM 1712 C CA . LEU A 1 215 ? -18.643 -6.136 11.028 1.00 96.12 215 LEU A CA 1
ATOM 1713 C C . LEU A 1 215 ? -19.055 -7.026 12.196 1.00 96.12 215 LEU A C 1
ATOM 1715 O O . LEU A 1 215 ? -20.248 -7.210 12.405 1.00 96.12 215 LEU A O 1
ATOM 1719 N N . GLU A 1 216 ? -18.100 -7.558 12.956 1.00 95.12 216 GLU A N 1
ATOM 1720 C CA . GLU A 1 216 ? -18.367 -8.382 14.132 1.00 95.12 216 GLU A CA 1
ATOM 1721 C C . GLU A 1 216 ? -19.177 -7.618 15.184 1.00 95.12 216 GLU A C 1
ATOM 1723 O O . GLU A 1 216 ? -20.203 -8.134 15.623 1.00 95.12 216 GLU A O 1
ATOM 1728 N N . SER A 1 217 ? -18.792 -6.374 15.509 1.00 92.94 217 SER A N 1
ATOM 1729 C CA . SER A 1 217 ? -19.580 -5.509 16.402 1.00 92.94 217 SER A CA 1
ATOM 1730 C C . SER A 1 217 ? -21.036 -5.447 15.953 1.00 92.94 217 SER A C 1
ATOM 1732 O O . SER A 1 217 ? -21.934 -5.738 16.725 1.00 92.94 217 SER A O 1
ATOM 1734 N N . ARG A 1 218 ? -21.276 -5.184 14.668 1.00 94.19 218 ARG A N 1
ATOM 1735 C CA . ARG A 1 218 ? -22.635 -5.021 14.128 1.00 94.19 218 ARG A CA 1
ATOM 1736 C C . ARG A 1 218 ? -23.398 -6.324 13.908 1.00 94.19 218 ARG A C 1
ATOM 1738 O O . ARG A 1 218 ? -24.606 -6.281 13.686 1.00 94.19 218 ARG A O 1
ATOM 1745 N N . ARG A 1 219 ? -22.712 -7.470 13.900 1.00 95.50 219 ARG A N 1
ATOM 1746 C CA . ARG A 1 219 ? -23.346 -8.791 13.800 1.00 95.50 219 ARG A CA 1
ATOM 1747 C C . ARG A 1 219 ? -23.958 -9.203 15.125 1.00 95.50 219 ARG A C 1
ATOM 1749 O O . ARG A 1 219 ? -24.965 -9.897 15.107 1.00 95.50 219 ARG A O 1
ATOM 1756 N N . VAL A 1 220 ? -23.364 -8.835 16.254 1.00 95.62 220 VAL A N 1
ATOM 1757 C CA . VAL A 1 220 ? -23.817 -9.319 17.559 1.00 95.62 220 VAL A CA 1
ATOM 1758 C C . VAL A 1 220 ? -25.007 -8.493 18.039 1.00 95.62 220 VAL A C 1
ATOM 1760 O O . VAL A 1 220 ? -24.896 -7.287 18.224 1.00 95.62 220 VAL A O 1
ATOM 1763 N N . LEU A 1 221 ? -26.147 -9.145 18.271 1.00 95.69 221 LEU A N 1
ATOM 1764 C CA . LEU A 1 221 ? -27.291 -8.501 18.913 1.00 95.69 221 LEU A CA 1
ATOM 1765 C C . LEU A 1 221 ? -27.037 -8.421 20.432 1.00 95.69 221 LEU A C 1
ATOM 1767 O O . LEU A 1 221 ? -26.921 -9.479 21.060 1.00 95.69 221 LEU A O 1
ATOM 1771 N N . PRO A 1 222 ? -2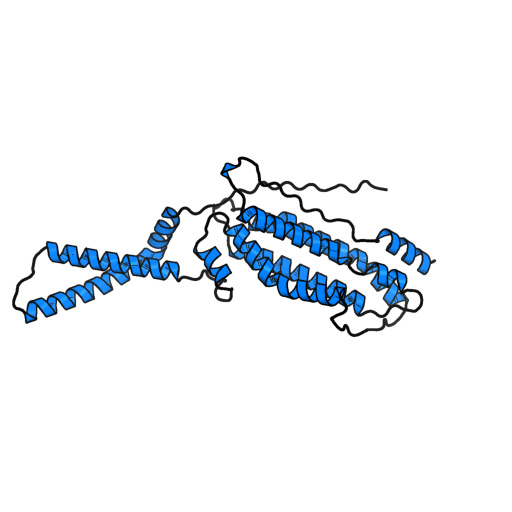6.942 -7.221 21.039 1.00 95.94 222 PRO A N 1
ATOM 1772 C CA . PRO A 1 222 ? -26.740 -7.108 22.479 1.00 95.94 222 PRO A CA 1
ATOM 1773 C C . PRO A 1 222 ? -27.950 -7.662 23.257 1.00 95.94 222 PRO A C 1
ATOM 1775 O O . PRO A 1 222 ? -29.090 -7.456 22.831 1.00 95.94 222 PRO A O 1
ATOM 1778 N N . PRO A 1 223 ? -27.732 -8.344 24.400 1.00 95.69 223 PRO A N 1
ATOM 1779 C CA . PRO A 1 223 ? -28.796 -8.647 25.352 1.00 95.69 223 PRO A CA 1
ATOM 1780 C C . PRO A 1 223 ? -29.452 -7.370 25.893 1.00 95.69 223 PRO A C 1
ATOM 1782 O O . PRO A 1 223 ? -28.824 -6.309 25.921 1.00 95.69 223 PRO A O 1
ATOM 1785 N N . GLU A 1 224 ? -30.690 -7.492 26.373 1.00 94.88 224 GLU A N 1
ATOM 1786 C CA . GLU A 1 224 ? -31.435 -6.370 26.955 1.00 94.88 224 GLU A CA 1
ATOM 1787 C C . GLU A 1 224 ? -30.634 -5.704 28.088 1.00 94.88 224 GLU A C 1
ATOM 1789 O O . GLU A 1 224 ? -30.152 -6.375 29.005 1.00 94.88 224 GLU A O 1
ATOM 1794 N N . GLY A 1 225 ? -30.468 -4.382 28.006 1.00 95.31 225 GLY A N 1
ATOM 1795 C CA . GLY A 1 225 ? -29.709 -3.578 28.968 1.00 95.31 225 GLY A CA 1
ATOM 1796 C C . GLY A 1 225 ? -28.228 -3.373 28.622 1.00 95.31 225 GLY A C 1
ATOM 1797 O O . GLY A 1 225 ? -27.563 -2.590 29.300 1.00 95.31 225 GLY A O 1
ATOM 1798 N N . PHE A 1 226 ? -27.708 -4.028 27.576 1.00 96.62 226 PHE A N 1
ATOM 1799 C CA . PHE A 1 226 ? -26.322 -3.885 27.106 1.00 96.62 226 PHE A CA 1
ATOM 1800 C C . PHE A 1 226 ? -26.183 -3.027 25.834 1.00 96.62 226 PHE A C 1
ATOM 1802 O O . PHE A 1 226 ? -25.100 -2.951 25.247 1.00 96.62 226 PHE A O 1
ATOM 1809 N N . GLU A 1 227 ? -27.249 -2.373 25.378 1.00 95.81 227 GLU A N 1
ATOM 1810 C CA . GLU A 1 227 ? -27.266 -1.611 24.125 1.00 95.81 227 GLU A CA 1
ATOM 1811 C C . GLU A 1 227 ? -26.284 -0.433 24.156 1.00 95.81 227 GLU A C 1
ATOM 1813 O O . GLU A 1 227 ? -25.625 -0.142 23.158 1.00 95.81 227 GLU A O 1
ATOM 1818 N N . GLU A 1 228 ? -26.142 0.221 25.311 1.00 95.50 228 GLU A N 1
ATOM 1819 C CA . GLU A 1 228 ? -25.251 1.372 25.463 1.00 95.50 228 GLU A CA 1
ATOM 1820 C C . GLU A 1 228 ? -23.777 0.964 25.356 1.00 95.50 228 GLU A C 1
ATOM 1822 O O . GLU A 1 228 ? -23.047 1.504 24.525 1.00 95.50 228 GLU A O 1
ATOM 1827 N N . VAL A 1 229 ? -23.343 -0.037 26.134 1.00 94.62 229 VAL A N 1
ATOM 1828 C CA . VAL A 1 229 ? -21.954 -0.534 26.092 1.00 94.62 229 VAL A CA 1
ATOM 1829 C C . VAL A 1 229 ? -21.591 -1.114 24.724 1.00 94.62 229 VAL A C 1
ATOM 1831 O O . VAL A 1 229 ? -20.436 -1.046 24.297 1.00 94.62 229 VAL A O 1
ATOM 1834 N N . HIS A 1 230 ? -22.580 -1.660 24.016 1.00 94.50 230 HIS A N 1
ATOM 1835 C CA . HIS A 1 230 ? -22.423 -2.108 22.642 1.00 94.50 230 HIS A CA 1
ATOM 1836 C C . HIS A 1 230 ? -22.152 -0.928 21.703 1.00 94.50 230 HIS A C 1
ATOM 1838 O O . HIS A 1 230 ? -21.151 -0.923 20.990 1.00 94.50 230 HIS A O 1
ATOM 1844 N N . ARG A 1 231 ? -22.997 0.107 21.761 1.00 93.75 231 ARG A N 1
ATOM 1845 C CA . ARG A 1 231 ? -22.903 1.302 20.913 1.00 93.75 231 ARG A CA 1
ATOM 1846 C C . ARG A 1 231 ? -21.605 2.083 21.117 1.00 93.75 231 ARG A C 1
ATOM 1848 O O . ARG A 1 231 ? -21.069 2.623 20.156 1.00 93.75 231 ARG A O 1
ATOM 1855 N N . ILE A 1 232 ? -21.072 2.138 22.341 1.00 94.25 232 ILE A N 1
ATOM 1856 C CA . ILE A 1 232 ? -19.808 2.844 22.637 1.00 94.25 232 ILE A CA 1
ATOM 1857 C C . ILE A 1 232 ? -18.633 2.308 21.790 1.00 94.25 232 ILE A C 1
ATOM 1859 O O . ILE A 1 232 ? -17.678 3.038 21.532 1.00 94.25 232 ILE A O 1
ATOM 1863 N N . GLN A 1 233 ? -18.694 1.053 21.334 1.00 92.38 233 GLN A N 1
ATOM 1864 C CA . GLN A 1 233 ? -17.633 0.432 20.533 1.00 92.38 233 GLN A CA 1
ATOM 1865 C C . GLN A 1 233 ? -17.621 0.862 19.064 1.00 92.38 233 GLN A C 1
ATOM 1867 O O . GLN A 1 233 ? -16.657 0.569 18.350 1.00 92.38 233 GLN A O 1
ATOM 1872 N N . ASP A 1 234 ? -18.674 1.529 18.595 1.00 90.56 234 ASP A N 1
ATOM 1873 C CA . ASP A 1 234 ? -18.804 1.898 17.192 1.00 90.56 234 ASP A CA 1
ATOM 1874 C C . ASP A 1 234 ? -17.660 2.821 16.754 1.00 90.56 234 ASP A C 1
ATOM 1876 O O . ASP A 1 234 ? -17.411 3.886 17.326 1.00 90.56 234 ASP A O 1
ATOM 1880 N N . GLY A 1 235 ? -16.956 2.425 15.691 1.00 89.38 235 GLY A N 1
ATOM 1881 C CA . GLY A 1 235 ? -15.871 3.225 15.133 1.00 89.38 235 GLY A CA 1
ATOM 1882 C C . GLY A 1 235 ? -14.582 3.203 15.954 1.00 89.38 235 GLY A C 1
ATOM 1883 O O . GLY A 1 235 ? -13.694 4.021 15.707 1.00 89.38 235 GLY A O 1
ATOM 1884 N N . TRP A 1 236 ? -14.420 2.272 16.894 1.00 93.31 236 TRP A N 1
ATOM 1885 C CA . TRP A 1 236 ? -13.144 2.041 17.578 1.00 93.31 236 TRP A CA 1
ATOM 1886 C C . TRP A 1 236 ? -11.984 1.765 16.617 1.00 93.31 236 TRP A C 1
ATOM 1888 O O . TRP A 1 236 ? -10.846 2.162 16.879 1.00 93.31 236 TRP A O 1
ATOM 1898 N N . SER A 1 237 ? -12.272 1.159 15.466 1.00 93.75 237 SER A N 1
ATOM 1899 C CA . SER A 1 237 ? -11.279 0.925 14.420 1.00 93.75 237 SER A CA 1
ATOM 1900 C C . SER A 1 237 ? -10.759 2.205 13.745 1.00 93.75 237 SER A C 1
ATOM 1902 O O . SER A 1 237 ? -9.744 2.171 13.041 1.00 93.75 237 SER A O 1
ATOM 1904 N N . GLN A 1 238 ? -11.406 3.357 13.973 1.00 93.31 238 GLN A N 1
ATOM 1905 C CA . GLN A 1 238 ? -11.049 4.632 13.349 1.00 93.31 238 GLN A CA 1
ATOM 1906 C C . GLN A 1 238 ? -9.601 5.041 13.638 1.00 93.31 238 GLN A C 1
ATOM 1908 O O . GLN A 1 238 ? -8.954 5.597 12.756 1.00 93.31 238 GLN A O 1
ATOM 1913 N N . THR A 1 239 ? -9.054 4.687 14.805 1.00 93.06 239 THR A N 1
ATOM 1914 C CA . THR A 1 239 ? -7.640 4.919 15.137 1.00 93.06 239 THR A CA 1
ATOM 1915 C C . THR A 1 239 ? -6.687 4.297 14.106 1.00 93.06 239 THR A C 1
ATOM 1917 O O . THR A 1 239 ? -5.698 4.921 13.722 1.00 93.06 239 THR A O 1
ATOM 1920 N N . ILE A 1 240 ? -6.979 3.084 13.623 1.00 94.81 240 ILE A N 1
ATOM 1921 C CA . ILE A 1 240 ? -6.155 2.399 12.612 1.00 94.81 240 ILE A CA 1
ATOM 1922 C C . ILE A 1 240 ? -6.322 3.089 11.254 1.00 94.81 240 ILE A C 1
ATOM 1924 O O . ILE A 1 240 ? -5.335 3.364 10.568 1.00 94.81 240 ILE A O 1
ATOM 1928 N N . ARG A 1 241 ? -7.565 3.440 10.894 1.00 94.81 241 ARG A N 1
ATOM 1929 C CA . ARG A 1 241 ? -7.879 4.173 9.654 1.00 94.81 241 ARG A CA 1
ATOM 1930 C C . ARG A 1 241 ? -7.162 5.520 9.590 1.00 94.81 241 ARG A C 1
ATOM 1932 O O . ARG A 1 241 ? -6.637 5.889 8.540 1.00 94.81 241 ARG A O 1
ATOM 1939 N N . ASP A 1 242 ? -7.113 6.237 10.707 1.00 94.06 242 ASP A N 1
ATOM 1940 C CA . ASP A 1 242 ? -6.420 7.517 10.813 1.00 94.06 242 ASP A CA 1
ATOM 1941 C C . ASP A 1 242 ? -4.904 7.337 10.665 1.00 94.06 242 ASP A C 1
ATOM 1943 O O . ASP A 1 242 ? -4.272 8.123 9.962 1.00 94.06 242 ASP A O 1
ATOM 1947 N N . GLY A 1 243 ? -4.318 6.281 11.242 1.00 93.12 243 GLY A N 1
ATOM 1948 C CA . GLY A 1 243 ? -2.902 5.944 11.043 1.00 93.12 243 GLY A CA 1
ATOM 1949 C C . GLY A 1 243 ? -2.553 5.682 9.572 1.00 93.12 243 GLY A C 1
ATOM 1950 O O . GLY A 1 243 ? -1.577 6.224 9.050 1.00 93.12 243 GLY A O 1
ATOM 1951 N N . ILE A 1 244 ? -3.388 4.917 8.867 1.00 95.69 244 ILE A N 1
ATOM 1952 C CA . ILE A 1 244 ? -3.215 4.630 7.433 1.00 95.69 244 ILE A CA 1
ATOM 1953 C C . ILE A 1 244 ? -3.369 5.897 6.581 1.00 95.69 244 ILE A C 1
ATOM 1955 O O . ILE A 1 244 ? -2.592 6.119 5.647 1.00 95.69 244 ILE A O 1
ATOM 1959 N N . ARG A 1 245 ? -4.339 6.761 6.909 1.00 95.62 245 ARG A N 1
ATOM 1960 C CA . ARG A 1 245 ? -4.523 8.045 6.216 1.00 95.62 245 ARG A CA 1
ATOM 1961 C C . ARG A 1 245 ? -3.304 8.942 6.385 1.00 95.62 245 ARG A C 1
ATOM 1963 O O . ARG A 1 245 ? -2.782 9.431 5.391 1.00 95.62 245 ARG A O 1
ATOM 1970 N N . GLN A 1 246 ? -2.800 9.077 7.613 1.00 93.88 246 GLN A N 1
ATOM 1971 C CA . GLN A 1 246 ? -1.585 9.841 7.892 1.00 93.88 246 GLN A CA 1
ATOM 1972 C C . GLN A 1 246 ? -0.411 9.349 7.025 1.00 93.88 246 GLN A C 1
ATOM 1974 O O . GLN A 1 246 ? 0.311 10.162 6.445 1.00 93.88 246 GLN A O 1
ATOM 1979 N N . VAL A 1 247 ? -0.227 8.028 6.892 1.00 94.38 247 VAL A N 1
ATOM 1980 C CA . VAL A 1 247 ? 0.809 7.441 6.023 1.00 94.38 247 VAL A CA 1
ATOM 1981 C C . VAL A 1 247 ? 0.581 7.779 4.554 1.00 94.38 247 VAL A C 1
ATOM 1983 O O . VAL A 1 247 ? 1.526 8.160 3.868 1.00 94.38 247 VAL A O 1
ATOM 1986 N N . THR A 1 248 ? -0.653 7.679 4.070 1.00 95.88 248 THR A N 1
ATOM 1987 C CA . THR A 1 248 ? -0.996 8.001 2.677 1.00 95.88 248 THR A CA 1
ATOM 1988 C C . THR A 1 248 ? -0.683 9.470 2.367 1.00 95.88 248 THR A C 1
ATOM 1990 O O . THR A 1 248 ? 0.029 9.757 1.403 1.00 95.88 248 THR A O 1
ATOM 1993 N N . ASP A 1 249 ? -1.074 10.386 3.258 1.00 94.44 249 ASP A N 1
ATOM 1994 C CA . ASP A 1 249 ? -0.770 11.820 3.166 1.00 94.44 249 ASP A CA 1
ATOM 1995 C C . ASP A 1 249 ? 0.746 12.087 3.204 1.00 94.44 249 ASP A C 1
ATOM 1997 O O . ASP A 1 249 ? 1.273 12.999 2.557 1.00 94.44 249 ASP A O 1
ATOM 2001 N N . PHE A 1 250 ? 1.495 11.303 3.984 1.00 92.31 250 PHE A N 1
ATOM 2002 C CA . PHE A 1 250 ? 2.953 11.358 3.980 1.00 92.31 250 PHE A CA 1
ATOM 2003 C C . PHE A 1 250 ? 3.545 10.904 2.649 1.00 92.31 250 PHE A C 1
ATOM 2005 O O . PHE A 1 250 ? 4.410 11.602 2.117 1.00 92.31 250 PHE A O 1
ATOM 2012 N N . LEU A 1 251 ? 3.097 9.772 2.104 1.00 94.56 251 LEU A N 1
ATOM 2013 C CA . LEU A 1 251 ? 3.583 9.259 0.826 1.00 94.56 251 LEU A CA 1
ATOM 2014 C C . LEU A 1 251 ? 3.302 10.260 -0.298 1.00 94.56 251 LEU A C 1
ATOM 2016 O O . LEU A 1 251 ? 4.206 10.563 -1.079 1.00 94.56 251 LEU A O 1
ATOM 2020 N N . GLU A 1 252 ? 2.106 10.850 -0.335 1.00 94.88 252 GLU A N 1
ATOM 2021 C CA . GLU A 1 252 ? 1.747 11.889 -1.302 1.00 94.88 252 GLU A CA 1
ATOM 2022 C C . GLU A 1 252 ? 2.689 13.100 -1.203 1.00 94.88 252 GLU A C 1
ATOM 2024 O O . GLU A 1 252 ? 3.308 13.503 -2.199 1.00 94.88 252 GLU A O 1
ATOM 2029 N N . ARG A 1 253 ? 2.905 13.630 0.009 1.00 90.94 253 ARG A N 1
ATOM 2030 C CA . ARG A 1 253 ? 3.873 14.716 0.245 1.00 90.94 253 ARG A CA 1
ATOM 2031 C C . ARG A 1 253 ? 5.297 14.318 -0.132 1.00 90.94 253 ARG A C 1
ATOM 2033 O O . ARG A 1 253 ? 6.029 15.130 -0.697 1.00 90.94 253 ARG A O 1
ATOM 2040 N N . ALA A 1 254 ? 5.702 13.079 0.137 1.00 89.25 254 ALA A N 1
ATOM 2041 C CA . ALA A 1 254 ? 7.019 12.575 -0.226 1.00 89.25 254 ALA A CA 1
ATOM 2042 C C . ALA A 1 254 ? 7.206 12.571 -1.747 1.00 89.25 254 ALA A C 1
ATOM 2044 O O . ALA A 1 254 ? 8.256 12.997 -2.235 1.00 89.25 254 ALA A O 1
ATOM 2045 N N . THR A 1 255 ? 6.184 12.180 -2.518 1.00 90.69 255 THR A N 1
ATOM 2046 C CA . THR A 1 255 ? 6.270 12.197 -3.986 1.00 90.69 255 THR A CA 1
ATOM 2047 C C . THR A 1 255 ? 6.473 13.609 -4.549 1.00 90.69 255 THR A C 1
ATOM 2049 O O . THR A 1 255 ? 7.251 13.782 -5.491 1.00 90.69 255 THR A O 1
ATOM 2052 N N . THR A 1 256 ? 5.869 14.630 -3.934 1.00 89.50 256 THR A N 1
ATOM 2053 C CA . THR A 1 256 ? 5.875 16.027 -4.412 1.00 89.50 256 THR A CA 1
ATOM 2054 C C . THR A 1 256 ? 6.938 16.921 -3.765 1.00 89.50 256 THR A C 1
ATOM 2056 O O . THR A 1 256 ? 7.169 18.036 -4.234 1.00 89.50 256 THR A O 1
ATOM 2059 N N . TRP A 1 257 ? 7.638 16.445 -2.729 1.00 84.88 257 TRP A N 1
ATOM 2060 C CA . TRP A 1 257 ? 8.633 17.217 -1.973 1.00 84.88 257 TRP A CA 1
ATOM 2061 C C . TRP A 1 257 ? 9.714 17.855 -2.874 1.00 84.88 257 TRP A C 1
ATOM 2063 O O . TRP A 1 257 ? 10.077 17.326 -3.921 1.00 84.88 257 TRP A O 1
ATOM 2073 N N . ASN A 1 258 ? 10.303 18.989 -2.500 1.00 80.12 258 ASN A N 1
ATOM 2074 C CA . ASN A 1 258 ? 11.404 19.590 -3.266 1.00 80.12 258 ASN A CA 1
ATOM 2075 C C . ASN A 1 258 ? 12.723 19.423 -2.496 1.00 80.12 258 ASN A C 1
ATOM 2077 O O . ASN A 1 258 ? 12.880 20.065 -1.454 1.00 80.12 258 ASN A O 1
ATOM 2081 N N . PRO A 1 259 ? 13.702 18.645 -3.000 1.00 71.81 259 PRO A N 1
ATOM 2082 C CA . PRO A 1 259 ? 14.942 18.413 -2.265 1.00 71.81 259 PRO A CA 1
ATOM 2083 C C . PRO A 1 259 ? 15.811 19.674 -2.180 1.00 71.81 259 PRO A C 1
ATOM 2085 O O . PRO A 1 259 ? 16.618 19.809 -1.267 1.00 71.81 259 PRO A O 1
ATOM 2088 N N . ARG A 1 260 ? 15.608 20.644 -3.084 1.00 75.25 260 ARG A N 1
ATOM 2089 C CA . ARG A 1 260 ? 16.323 21.930 -3.078 1.00 75.25 260 ARG A CA 1
ATOM 2090 C C . ARG A 1 260 ? 15.875 22.864 -1.956 1.00 75.25 260 ARG A C 1
ATOM 2092 O O . ARG A 1 260 ? 16.528 23.871 -1.724 1.00 75.25 260 ARG A O 1
ATOM 2099 N N . SER A 1 261 ? 14.774 22.549 -1.271 1.00 74.94 261 SER A N 1
ATOM 2100 C CA . SER A 1 261 ? 14.280 23.355 -0.150 1.00 74.94 261 SER A CA 1
ATOM 2101 C C . SER A 1 261 ? 15.174 23.276 1.093 1.00 74.94 261 SER A C 1
ATOM 2103 O O . SER A 1 261 ? 15.024 24.102 1.989 1.00 74.94 261 SER A O 1
ATOM 2105 N N . GLY A 1 262 ? 16.069 22.282 1.176 1.00 69.56 262 GLY A N 1
ATOM 2106 C CA . GLY A 1 262 ? 16.960 22.069 2.322 1.00 69.56 262 GLY A CA 1
ATOM 2107 C C . GLY A 1 262 ? 16.255 21.639 3.615 1.00 69.56 262 GLY A C 1
ATOM 2108 O O . GLY A 1 262 ? 16.929 21.360 4.602 1.00 69.56 262 GLY A O 1
ATOM 2109 N N . LYS A 1 263 ? 14.917 21.558 3.626 1.00 72.31 263 LYS A N 1
ATOM 2110 C CA . LYS A 1 263 ? 14.133 21.127 4.787 1.00 72.31 263 LYS A CA 1
ATOM 2111 C C . LYS A 1 263 ? 13.967 19.608 4.769 1.00 72.31 263 LYS A C 1
ATOM 2113 O O . LYS A 1 263 ? 13.447 19.103 3.771 1.00 72.31 263 LYS A O 1
ATOM 2118 N N . PRO A 1 264 ? 14.366 18.880 5.828 1.00 71.50 264 P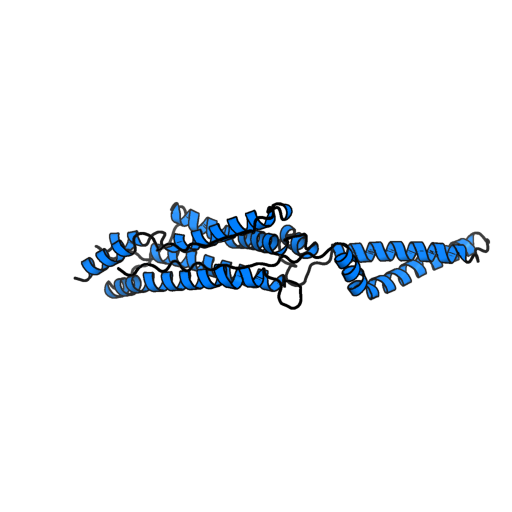RO A N 1
ATOM 2119 C CA . PRO A 1 264 ? 14.113 17.448 5.907 1.00 71.50 264 PRO A CA 1
ATOM 2120 C C . PRO A 1 264 ? 12.607 17.178 5.846 1.00 71.50 264 PRO A C 1
ATOM 2122 O O . PRO A 1 264 ? 11.801 17.967 6.343 1.00 71.50 264 PRO A O 1
ATOM 2125 N N . LEU A 1 265 ? 12.228 16.068 5.214 1.00 73.62 265 LEU A N 1
ATOM 2126 C CA . LEU A 1 265 ? 10.855 15.588 5.267 1.00 73.62 265 LEU A CA 1
ATOM 2127 C C . LEU A 1 265 ? 10.666 14.873 6.607 1.00 73.62 265 LEU A C 1
ATOM 2129 O O . LEU A 1 265 ? 11.066 13.722 6.760 1.00 73.62 265 LEU A O 1
ATOM 2133 N N . GLU A 1 266 ? 10.115 15.587 7.583 1.00 75.38 266 GLU A N 1
ATOM 2134 C CA . GLU A 1 266 ? 9.753 15.026 8.883 1.00 75.38 266 GLU A CA 1
ATOM 2135 C C . GLU A 1 266 ? 8.292 14.583 8.874 1.00 75.38 266 GLU A C 1
ATOM 2137 O O . GLU A 1 266 ? 7.417 15.253 8.314 1.00 75.38 266 GLU A O 1
ATOM 2142 N N . PHE A 1 267 ? 8.036 13.436 9.492 1.00 77.81 267 PHE A N 1
ATOM 2143 C CA . PHE A 1 267 ? 6.702 12.889 9.617 1.00 77.81 267 PHE A CA 1
ATOM 2144 C C . PHE A 1 267 ? 6.571 12.098 10.912 1.00 77.81 267 PHE A C 1
ATOM 2146 O O . PHE A 1 267 ? 7.469 11.340 11.277 1.00 77.81 267 PHE A O 1
ATOM 2153 N N . THR A 1 268 ? 5.439 12.296 11.576 1.00 81.62 268 THR A N 1
ATOM 2154 C CA . THR A 1 268 ? 5.051 11.614 12.805 1.00 81.62 268 THR A CA 1
ATOM 2155 C C . THR A 1 268 ? 3.705 10.964 12.537 1.00 81.62 268 THR A C 1
ATOM 2157 O O . THR A 1 268 ? 2.812 11.625 12.012 1.00 81.62 268 THR A O 1
ATOM 2160 N N . ILE A 1 269 ? 3.583 9.684 12.884 1.00 82.88 269 ILE A N 1
ATOM 2161 C CA . ILE A 1 269 ? 2.305 8.971 12.887 1.00 82.88 269 ILE A CA 1
ATOM 2162 C C . ILE A 1 269 ? 1.826 8.939 14.329 1.00 82.88 269 ILE A C 1
ATOM 2164 O O . ILE A 1 269 ? 2.522 8.418 15.203 1.00 82.88 269 ILE A O 1
ATOM 2168 N N . GLU A 1 270 ? 0.644 9.485 14.569 1.00 87.19 270 GLU A N 1
ATOM 2169 C CA . GLU A 1 270 ? 0.018 9.497 15.883 1.00 87.19 270 GLU A CA 1
ATOM 2170 C C . GLU A 1 270 ? -1.126 8.484 15.916 1.00 87.19 270 GLU A C 1
ATOM 2172 O O . GLU A 1 270 ? -2.081 8.572 15.143 1.00 87.19 270 GLU A O 1
ATOM 2177 N N . PHE A 1 271 ? -1.029 7.519 16.830 1.00 85.62 271 PHE A N 1
ATOM 2178 C CA . PHE A 1 271 ? -2.126 6.612 17.154 1.00 85.62 271 PHE A CA 1
ATOM 2179 C C . PHE A 1 271 ? -2.793 7.111 18.433 1.00 85.62 271 PHE A C 1
ATOM 2181 O O . PHE A 1 271 ? -2.236 6.975 19.523 1.00 85.62 271 PHE A O 1
ATOM 2188 N N . GLY A 1 272 ? -3.970 7.718 18.290 1.00 80.50 272 GLY A N 1
ATOM 2189 C CA . GLY A 1 272 ? -4.787 8.135 19.427 1.00 80.50 272 GLY A CA 1
ATOM 2190 C C . GLY A 1 272 ? -5.388 6.943 20.173 1.00 80.50 272 GLY A C 1
ATOM 2191 O O . GLY A 1 272 ? -5.536 5.854 19.616 1.00 80.50 272 GLY A O 1
ATOM 2192 N N . ALA A 1 273 ? -5.775 7.148 21.432 1.00 82.62 273 ALA A N 1
ATOM 2193 C CA . ALA A 1 273 ? -6.627 6.180 22.115 1.00 82.62 273 ALA A CA 1
ATOM 2194 C C . ALA A 1 273 ? -7.956 6.029 21.344 1.00 82.62 273 ALA A C 1
ATOM 2196 O O . ALA A 1 273 ? -8.448 7.025 20.800 1.00 82.62 273 ALA A O 1
ATOM 2197 N N . PRO A 1 274 ? -8.543 4.820 21.281 1.00 82.94 274 PRO A N 1
ATOM 2198 C CA . PRO A 1 274 ? -9.883 4.656 20.735 1.00 82.94 274 PRO A CA 1
ATOM 2199 C C . PRO A 1 274 ? -10.871 5.544 21.495 1.00 82.94 274 PRO A C 1
ATOM 2201 O O . PRO A 1 274 ? -10.681 5.840 22.680 1.00 82.94 274 PRO A O 1
ATOM 2204 N N . ARG A 1 275 ? -11.915 5.999 20.803 1.00 84.38 275 ARG A N 1
ATOM 2205 C CA . ARG A 1 275 ? -12.917 6.886 21.400 1.00 84.38 275 ARG A CA 1
ATOM 2206 C C . ARG A 1 275 ? -13.634 6.174 22.542 1.00 84.38 275 ARG A C 1
ATOM 2208 O O . ARG A 1 275 ? -13.900 4.981 22.460 1.00 84.38 275 ARG A O 1
ATOM 2215 N N . ASP A 1 276 ? -13.915 6.917 23.606 1.00 89.25 276 ASP A N 1
ATOM 2216 C CA . ASP A 1 276 ? -14.837 6.505 24.667 1.00 89.25 276 ASP A CA 1
ATOM 2217 C C . ASP A 1 276 ? -14.468 5.197 25.405 1.00 89.25 276 ASP A C 1
ATOM 2219 O O . ASP A 1 276 ? -15.302 4.596 26.077 1.00 89.25 276 ASP A O 1
ATOM 2223 N N . VAL A 1 277 ? -13.196 4.772 25.370 1.00 88.12 277 VAL A N 1
ATOM 2224 C CA . VAL A 1 277 ? -12.715 3.565 26.081 1.00 88.12 27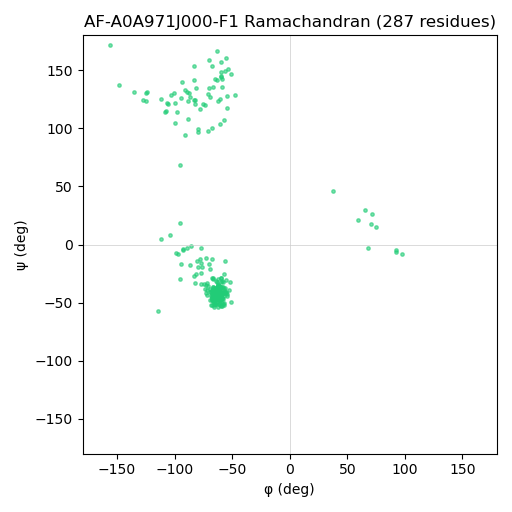7 VAL A CA 1
ATOM 2225 C C . VAL A 1 277 ? -12.953 3.646 27.590 1.00 88.12 277 VAL A C 1
ATOM 2227 O O . VAL A 1 277 ? -13.275 2.642 28.225 1.00 88.12 277 VAL A O 1
ATOM 2230 N N . ASP A 1 278 ? -12.806 4.831 28.180 1.00 90.12 278 ASP A N 1
ATOM 2231 C CA . ASP A 1 278 ? -13.061 5.023 29.609 1.00 90.12 278 ASP A CA 1
ATOM 2232 C C . ASP A 1 278 ? -14.562 4.946 29.929 1.00 90.12 278 ASP A C 1
ATOM 2234 O O . ASP A 1 278 ? -14.936 4.375 30.953 1.00 90.12 278 ASP A O 1
ATOM 2238 N N . MET A 1 279 ? -15.424 5.436 29.027 1.00 92.75 279 MET A N 1
ATOM 2239 C CA . MET A 1 279 ? -16.879 5.282 29.150 1.00 92.75 279 MET A CA 1
ATOM 2240 C C . MET A 1 279 ? -17.290 3.815 29.026 1.00 92.75 279 MET A C 1
ATOM 2242 O O . MET A 1 279 ? -18.104 3.346 29.814 1.00 92.75 279 MET A O 1
ATOM 2246 N N . PHE A 1 280 ? -16.681 3.074 28.098 1.00 94.38 280 PHE A N 1
ATOM 2247 C CA . PHE A 1 280 ? -16.903 1.638 27.947 1.00 94.38 280 PHE A CA 1
ATOM 2248 C C . PHE A 1 280 ? -16.567 0.871 29.226 1.00 94.38 280 PHE A C 1
ATOM 2250 O O . PHE A 1 280 ? -17.361 0.049 29.672 1.00 94.38 280 PHE A O 1
ATOM 2257 N N . LYS A 1 281 ? -15.407 1.148 29.836 1.00 92.06 281 LYS A N 1
ATOM 2258 C CA . LYS A 1 281 ? -15.001 0.495 31.090 1.00 92.06 281 LYS A CA 1
ATOM 2259 C C . LYS A 1 281 ? -15.982 0.796 32.217 1.00 92.06 281 LYS A C 1
ATOM 2261 O O . LYS A 1 281 ? -16.431 -0.129 32.880 1.00 92.06 281 LYS A O 1
ATOM 2266 N N . ALA A 1 282 ? -16.344 2.068 32.390 1.00 94.75 282 ALA A N 1
ATOM 2267 C CA . ALA A 1 282 ? -17.282 2.481 33.429 1.00 94.75 282 ALA A CA 1
ATOM 2268 C C . ALA A 1 282 ? -18.659 1.816 33.266 1.00 94.75 282 ALA A C 1
ATOM 2270 O O . ALA A 1 282 ? -19.251 1.373 34.248 1.00 94.75 282 ALA A O 1
ATOM 2271 N N . GLU A 1 283 ? -19.155 1.721 32.031 1.00 95.06 283 GLU A N 1
ATOM 2272 C CA . GLU A 1 283 ? -20.446 1.099 31.748 1.00 95.06 283 GLU A CA 1
ATOM 2273 C C . GLU A 1 283 ? -20.406 -0.426 31.909 1.00 95.06 283 GLU A C 1
ATOM 2275 O O . GLU A 1 283 ? -21.328 -1.014 32.472 1.00 95.06 283 GLU A O 1
ATOM 2280 N N . LEU A 1 284 ? -19.319 -1.073 31.484 1.00 93.69 284 LEU A N 1
ATOM 2281 C CA . LEU A 1 284 ? -19.132 -2.506 31.695 1.00 93.69 284 LEU A CA 1
ATOM 2282 C C . LEU A 1 284 ? -19.062 -2.844 33.191 1.00 93.69 284 LEU A C 1
ATOM 2284 O O . LEU A 1 284 ? -19.706 -3.794 33.625 1.00 93.69 284 LEU A O 1
ATOM 2288 N N . ASP A 1 285 ? -18.345 -2.049 33.987 1.00 94.19 285 ASP A N 1
ATOM 2289 C CA . ASP A 1 285 ? -18.267 -2.232 35.440 1.00 94.19 285 ASP A CA 1
ATOM 2290 C C . ASP A 1 285 ? -19.640 -2.047 36.107 1.00 94.19 285 ASP A C 1
ATOM 2292 O O . ASP A 1 285 ? -19.998 -2.816 36.997 1.00 94.19 285 ASP A O 1
ATOM 2296 N N . ARG A 1 286 ? -20.447 -1.078 35.643 1.00 95.75 286 ARG A N 1
ATOM 2297 C CA . ARG A 1 286 ? -21.822 -0.854 36.125 1.00 95.75 286 ARG A CA 1
ATOM 2298 C C . ARG A 1 286 ? -22.732 -2.055 35.869 1.00 95.75 286 ARG A C 1
ATOM 2300 O O . ARG A 1 286 ? -23.575 -2.355 36.705 1.00 95.75 286 ARG A O 1
ATOM 2307 N N . LEU A 1 287 ? -22.598 -2.701 34.712 1.00 92.94 287 LEU A N 1
ATOM 2308 C CA . LEU A 1 287 ? -23.423 -3.847 34.315 1.00 92.94 287 LEU A CA 1
ATOM 2309 C C . LEU A 1 287 ? -23.021 -5.152 35.019 1.00 92.94 287 LEU A C 1
ATOM 2311 O O . LEU A 1 287 ? -23.814 -6.090 35.052 1.00 92.94 287 LEU A O 1
ATOM 2315 N N . LEU A 1 288 ? -21.802 -5.221 35.561 1.00 91.50 288 LEU A N 1
ATOM 2316 C CA . LEU A 1 288 ? -21.269 -6.392 36.264 1.00 91.50 288 LEU A CA 1
ATOM 2317 C C . LEU A 1 288 ? -21.359 -6.295 37.797 1.00 91.50 288 LEU A C 1
ATOM 2319 O O . LEU A 1 288 ? -21.018 -7.271 38.471 1.00 91.50 288 LEU A O 1
ATOM 2323 N N . ALA A 1 289 ? -21.763 -5.139 38.330 1.00 89.31 289 ALA A N 1
ATOM 2324 C CA . ALA A 1 289 ? -21.952 -4.879 39.760 1.00 89.31 289 ALA A CA 1
ATOM 2325 C C . ALA A 1 289 ? -23.335 -5.332 40.250 1.00 89.31 289 ALA A C 1
ATOM 2327 O O . ALA A 1 289 ? -23.389 -5.899 41.366 1.00 89.31 289 ALA A O 1
#

Secondary structure (DSSP, 8-state):
------------PPPP---HHHHHHHHHHHHHHHHHHHHHHHHHHHHHHHHHHHHHHT-----HHHHHHHHHHHHHHHHHHHHHHHHHPPPTT-TTS-HHHHHHHHH--TTHHHHHHHHHHHHHHHHHHHHHHHHHTT-S----B--SSHHHHHHHHHHHHHHHHHHHHHHHIIIIIIHHHHHSPPTTS---HHHHHHHHHHHHHHHHHHHHHHHHHHHBPPPTT-HHHHHTTTTTTHHHHHHHHHHHHHHHHHHH--GGG----------PPPTTHHHHHHHHHHHH-

Mean predicted aligned error: 7.2 Å

Solvent-accessible surface area (backbone atoms only — not comparable to full-atom values): 16692 Å² total; per-residue (Å²): 139,77,85,79,78,78,81,81,72,83,81,88,79,64,86,68,66,69,51,71,68,54,53,56,47,50,49,48,69,74,31,44,66,59,29,51,53,39,22,54,52,45,35,50,53,53,49,52,51,48,53,53,51,32,68,74,70,72,49,90,82,83,51,69,65,56,55,52,51,47,50,51,51,18,47,50,53,17,50,53,51,44,51,48,50,56,71,68,49,73,60,92,92,38,82,89,51,58,70,73,56,45,50,35,71,66,64,38,49,82,46,27,57,40,46,44,50,41,55,49,44,53,63,61,38,50,61,52,53,49,51,47,47,33,46,76,73,65,73,50,91,65,72,74,44,74,60,95,43,70,64,61,44,52,54,50,57,65,44,48,64,56,52,51,52,51,54,49,51,51,48,46,46,45,66,69,48,48,42,56,52,32,58,29,49,49,98,87,67,62,54,52,68,63,50,37,50,57,46,46,50,55,51,40,51,53,48,49,52,45,44,50,55,53,49,50,59,62,18,50,51,65,58,93,90,39,56,62,58,54,57,52,54,67,69,42,56,47,38,57,54,51,38,54,48,53,49,49,56,46,28,54,49,60,56,69,57,62,82,88,70,77,65,81,90,80,77,79,81,71,75,62,80,50,64,57,55,68,56,36,51,55,47,50,53,63,77,74,108

Foldseek 3Di:
DDPDPQPWDWDDFDWADQDPVNVVVCLCVVCVVQLVVQLVVQLVVVVVVVVVVCVVVVDDPPDPVVSVVSSVVSNVVSSVVSVVCLQPDFPPPCPPPDPLLSNLVSVVHGLSLLVNLLVLLCVLCVVLVVLLVCVVVVVDDAAADEDPDQVSVLVVLVCLVVVLVVLVVLLCCLLVPQQSVQSHDDPVRDRDSVSSNVSSVSLSVSSVVLSVSQSVLVRYDHDPPCVVLSVQCHCLSVLSVQQSVQSSVLSVCSVVPDVVVVDDSTGGRDRDHRPCPVVSVVSSVVVVD

Sequence (289 aa):
MSHSEVVTNRARITLTYTPIYLHCWLALRNGWRTLAGSFCSVFGVLWMFLGAVTHSVGVDYTGLSILWSLAGIALAVAAVFTGYRYSTHIPPGFEGQPSSIQNVVRWKRPRWEYRLALLLLEDRLSRTDRQLRDLADGRRYVGLTQPDDVNSYVDWLRLRPMNLTRMVEVAKQLLVYDLPRALSSSSSGETSPVSIVECVDAISDLYDETLDFELESRRVLPPEGFEEVHRIQDGWSQTIRDGIRQVTDFLERATTWNPRSGKPLEFTIEFGAPRDVDMFKAELDRLLA